Protein AF-A0A1Y4RKJ6-F1 (afdb_monomer_lite)

Foldseek 3Di:
DDDQPEPLVVQLVVVCVVPDPCLQWFWDDPENFKIWIAGPVGDIWIWGCDPNDIDTDDDDDQDDPVVQVVVVVVQVVDPPRQDQQFLVSQVVVPRVDDDSDGSCVSLVDDPVLVSLPRNDDADEPVLLVVQLQVQEHEPSSVSSNVNNCSGRVVPQKDKDFDDADLQATKIKIWGRPPDPVIDIGIHHYPDPSNCVSVVPD

Radius of gyration: 19.85 Å; chains: 1; bounding box: 47×32×54 Å

Structure (mmCIF, N/CA/C/O backbone):
data_AF-A0A1Y4RKJ6-F1
#
_entry.id   AF-A0A1Y4RKJ6-F1
#
loop_
_atom_site.group_PDB
_atom_site.id
_atom_site.type_symbol
_atom_site.label_atom_id
_atom_site.label_alt_id
_atom_site.label_comp_id
_atom_site.label_asym_id
_atom_site.label_entity_id
_atom_site.label_seq_id
_atom_site.pdbx_PDB_ins_code
_atom_site.Cartn_x
_atom_site.Cartn_y
_atom_site.Cartn_z
_atom_site.occupancy
_atom_site.B_iso_or_equiv
_atom_site.auth_seq_id
_atom_site.auth_comp_id
_atom_site.auth_asym_id
_atom_site.auth_atom_id
_atom_site.pdbx_PDB_model_num
ATOM 1 N N . MET A 1 1 ? -9.251 -4.104 -1.511 1.00 67.50 1 MET A N 1
ATOM 2 C CA . MET A 1 1 ? -10.152 -4.078 -0.333 1.00 67.50 1 MET A CA 1
ATOM 3 C C . MET A 1 1 ? -9.461 -4.732 0.859 1.00 67.50 1 MET A C 1
ATOM 5 O O . MET A 1 1 ? -8.962 -5.849 0.721 1.00 67.50 1 MET A O 1
ATOM 9 N N . TYR A 1 2 ? -9.406 -4.036 2.001 1.00 81.88 2 TYR A N 1
ATOM 10 C CA . TYR A 1 2 ? -8.789 -4.533 3.236 1.00 81.88 2 TYR A CA 1
ATOM 11 C C . TYR A 1 2 ? -9.482 -5.800 3.756 1.00 81.88 2 TYR A C 1
ATOM 13 O O . TYR A 1 2 ? -10.701 -5.937 3.678 1.00 81.88 2 TYR A O 1
ATOM 21 N N . LYS A 1 3 ? -8.694 -6.730 4.302 1.00 88.06 3 LYS A N 1
ATOM 22 C CA . LYS A 1 3 ? -9.192 -7.959 4.926 1.00 88.06 3 LYS A CA 1
ATOM 23 C C . LYS A 1 3 ? -9.059 -7.839 6.446 1.00 88.06 3 LYS A C 1
ATOM 25 O O . LYS A 1 3 ? -7.940 -7.664 6.920 1.00 88.06 3 LYS A O 1
ATOM 30 N N . PRO A 1 4 ? -10.150 -7.944 7.222 1.00 93.75 4 PRO A N 1
ATOM 31 C CA . PRO A 1 4 ? -10.079 -7.970 8.680 1.00 93.75 4 PRO A CA 1
ATOM 32 C C . PRO A 1 4 ? -9.212 -9.115 9.216 1.00 93.75 4 PRO A C 1
ATOM 34 O O . PRO A 1 4 ? -9.305 -10.247 8.745 1.00 93.75 4 PRO A O 1
ATOM 37 N N . HIS A 1 5 ? -8.417 -8.826 10.246 1.00 95.50 5 HIS A N 1
ATOM 38 C CA . HIS A 1 5 ? -7.490 -9.779 10.871 1.00 95.50 5 HIS A CA 1
ATOM 39 C C . HIS A 1 5 ? -7.923 -10.220 12.275 1.00 95.50 5 HIS A C 1
ATOM 41 O O . HIS A 1 5 ? -7.336 -11.137 12.850 1.00 95.50 5 HIS A O 1
ATOM 47 N N . THR A 1 6 ? -8.942 -9.577 12.844 1.00 95.44 6 THR A N 1
ATOM 48 C CA . THR A 1 6 ? -9.496 -9.891 14.166 1.00 95.44 6 THR A CA 1
ATOM 49 C C . THR A 1 6 ? -11.014 -10.028 14.092 1.00 95.44 6 THR A C 1
ATOM 51 O O . THR A 1 6 ? -11.654 -9.564 13.144 1.00 95.44 6 THR A O 1
ATOM 54 N N . ILE A 1 7 ? -11.607 -10.667 15.104 1.00 95.88 7 ILE A N 1
ATOM 55 C CA . ILE A 1 7 ? -13.065 -10.818 15.200 1.00 95.88 7 ILE A CA 1
ATOM 56 C C . ILE A 1 7 ? -13.727 -9.442 15.327 1.00 95.88 7 ILE A C 1
ATOM 58 O O . ILE A 1 7 ? -14.764 -9.194 14.718 1.00 95.88 7 ILE A O 1
ATOM 62 N N . GLU A 1 8 ? -13.118 -8.537 16.085 1.00 96.94 8 GLU A N 1
ATOM 63 C CA . GLU A 1 8 ? -13.584 -7.171 16.287 1.00 96.94 8 GLU A CA 1
ATOM 64 C C . GLU A 1 8 ? -13.582 -6.390 14.972 1.00 96.94 8 GLU A C 1
ATOM 66 O O . GLU A 1 8 ? -14.610 -5.833 14.597 1.00 96.94 8 GLU A O 1
ATOM 71 N N . GLN A 1 9 ? -12.480 -6.424 14.214 1.00 97.31 9 GLN A N 1
ATOM 72 C CA . GLN A 1 9 ? -12.433 -5.806 12.886 1.00 97.31 9 GLN A CA 1
ATOM 73 C C . GLN A 1 9 ? -13.453 -6.427 11.931 1.00 97.31 9 GLN A C 1
ATOM 75 O O . GLN A 1 9 ? -14.060 -5.705 11.152 1.00 97.31 9 GLN A O 1
ATOM 80 N N . TYR A 1 10 ? -13.675 -7.744 11.988 1.00 97.06 10 TYR A N 1
ATOM 81 C CA . TYR A 1 10 ? -14.684 -8.399 11.154 1.00 97.06 10 TYR A CA 1
ATOM 82 C C . TYR A 1 10 ? -16.100 -7.899 11.470 1.00 97.06 10 TYR A C 1
ATOM 84 O O . TYR A 1 10 ? -16.878 -7.627 10.557 1.00 97.06 10 TYR A O 1
ATOM 92 N N . LYS A 1 11 ? -16.437 -7.738 12.756 1.00 97.56 11 LYS A N 1
ATOM 93 C CA . LYS A 1 11 ? -17.726 -7.168 13.173 1.00 97.56 11 LYS A CA 1
ATOM 94 C C . LYS A 1 11 ? -17.888 -5.725 12.690 1.00 97.56 11 LYS A C 1
ATOM 96 O O . LYS A 1 11 ? -18.969 -5.375 12.226 1.00 97.56 11 LYS A O 1
ATOM 101 N N . ILE A 1 12 ? -16.827 -4.918 12.763 1.00 98.06 12 ILE A N 1
ATOM 102 C CA . ILE A 1 12 ? -16.841 -3.542 12.249 1.00 98.06 12 ILE A CA 1
ATOM 103 C C . ILE A 1 12 ? -17.011 -3.545 10.729 1.00 98.06 12 ILE A C 1
ATOM 105 O O . ILE A 1 12 ? -17.887 -2.852 10.235 1.00 98.06 12 ILE A O 1
ATOM 109 N N . GLN A 1 13 ? -16.247 -4.357 9.993 1.00 96.94 13 GLN A N 1
ATOM 110 C CA . GLN A 1 13 ? -16.366 -4.459 8.535 1.00 96.94 13 GLN A CA 1
ATOM 111 C C . GLN A 1 13 ? -17.795 -4.805 8.117 1.00 96.94 13 GLN A C 1
ATOM 113 O O . GLN A 1 13 ? -18.358 -4.134 7.266 1.00 96.94 13 GLN A O 1
ATOM 118 N N . ARG A 1 14 ? -18.413 -5.785 8.783 1.00 96.69 14 ARG A N 1
ATOM 119 C CA . ARG A 1 14 ? -19.817 -6.128 8.547 1.00 96.69 14 ARG A CA 1
ATOM 120 C C . ARG A 1 14 ? -20.769 -4.955 8.766 1.00 96.69 14 ARG A C 1
ATOM 122 O O . ARG A 1 14 ? -21.670 -4.753 7.968 1.00 96.69 14 ARG A O 1
ATOM 129 N N . PHE A 1 15 ? -20.582 -4.206 9.851 1.00 97.19 15 PHE A N 1
ATOM 130 C CA . PHE A 1 15 ? -21.371 -3.003 10.101 1.00 97.19 15 PHE A CA 1
ATOM 131 C C . PHE A 1 15 ? -21.183 -1.964 8.986 1.00 97.19 15 PHE A C 1
ATOM 133 O O . PHE A 1 15 ? -22.166 -1.370 8.550 1.00 97.19 15 PHE A O 1
ATOM 140 N N . LEU A 1 16 ? -19.948 -1.765 8.514 1.00 96.81 16 LEU A N 1
ATOM 141 C CA . LEU A 1 16 ? -19.650 -0.837 7.425 1.00 96.81 16 LEU A CA 1
ATOM 142 C C . LEU A 1 16 ? -20.337 -1.266 6.124 1.00 96.81 16 LEU A C 1
ATOM 144 O O . LEU A 1 16 ? -21.027 -0.449 5.524 1.00 96.81 16 LEU A O 1
ATOM 148 N N . ASP A 1 17 ? -20.230 -2.544 5.757 1.00 96.06 17 ASP A N 1
ATOM 149 C CA . ASP A 1 17 ? -20.872 -3.117 4.568 1.00 96.06 17 ASP A CA 1
ATOM 150 C C . ASP A 1 17 ? -22.407 -2.960 4.604 1.00 96.06 17 ASP A C 1
ATOM 152 O O . ASP A 1 17 ? -23.033 -2.733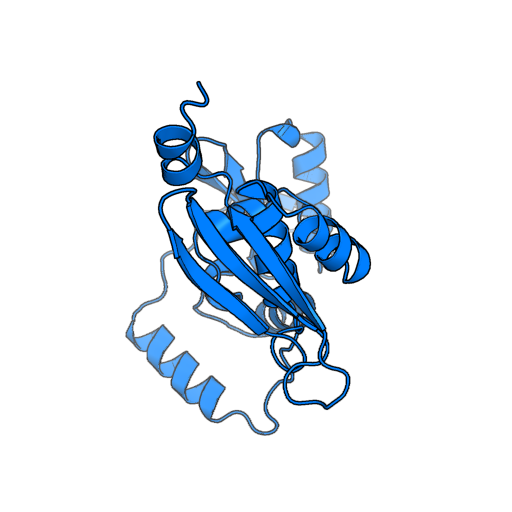 3.571 1.00 96.06 17 ASP A O 1
ATOM 156 N N . ASP A 1 18 ? -23.015 -3.058 5.793 1.00 96.69 18 ASP A N 1
ATOM 157 C CA . ASP A 1 18 ? -24.464 -2.913 5.991 1.00 96.69 18 ASP A CA 1
ATOM 158 C C . ASP A 1 18 ? -24.924 -1.431 6.016 1.00 96.69 18 ASP A C 1
ATOM 160 O O . ASP A 1 18 ? -26.115 -1.155 5.843 1.00 96.69 18 ASP A O 1
ATOM 164 N N . THR A 1 19 ? -24.012 -0.475 6.246 1.00 96.38 19 THR A N 1
ATOM 165 C CA . THR A 1 19 ? -24.343 0.941 6.530 1.00 96.38 19 THR A CA 1
ATOM 166 C C . THR A 1 19 ? -23.911 1.911 5.427 1.00 96.38 19 THR A C 1
ATOM 168 O O . THR A 1 19 ? -24.575 2.928 5.218 1.00 96.38 19 THR A O 1
ATOM 171 N N . PHE A 1 20 ? -22.818 1.622 4.718 1.00 94.75 20 PHE A N 1
ATOM 172 C CA . PHE A 1 20 ? -22.198 2.513 3.736 1.00 94.75 20 PHE A CA 1
ATOM 173 C C . PHE A 1 20 ? -22.142 1.876 2.342 1.00 94.75 20 PHE A C 1
ATOM 175 O O . PHE A 1 20 ? -22.048 0.661 2.187 1.00 94.75 20 PHE A O 1
ATOM 182 N N . ALA A 1 21 ? -22.143 2.720 1.309 1.00 93.94 21 ALA A N 1
ATOM 183 C CA . ALA A 1 21 ? -21.855 2.319 -0.067 1.00 93.94 21 ALA A CA 1
ATOM 184 C C . ALA A 1 21 ? -20.334 2.171 -0.249 1.00 93.94 21 ALA A C 1
ATOM 186 O O . ALA A 1 21 ? -19.639 3.129 -0.594 1.00 93.94 21 ALA A O 1
ATOM 187 N N . MET A 1 22 ? -19.807 0.988 0.078 1.00 93.31 22 MET A N 1
ATOM 188 C CA . MET A 1 22 ? -18.367 0.724 0.213 1.00 93.31 22 MET A CA 1
ATOM 189 C C . MET A 1 22 ? -17.538 0.972 -1.056 1.00 93.31 22 MET A C 1
ATOM 191 O O . MET A 1 22 ? -16.321 1.102 -0.965 1.00 93.31 22 MET A O 1
ATOM 195 N N . GLU A 1 23 ? -18.161 1.077 -2.229 1.00 91.50 23 GLU A N 1
ATOM 196 C CA . GLU A 1 23 ? -17.505 1.451 -3.486 1.00 91.50 23 GLU A CA 1
ATOM 197 C C . GLU A 1 23 ? -16.881 2.859 -3.475 1.00 91.50 23 GLU A C 1
ATOM 199 O O . GLU A 1 23 ? -16.001 3.134 -4.290 1.00 91.50 23 GLU A O 1
ATOM 204 N N . HIS A 1 24 ? -17.302 3.726 -2.549 1.00 92.44 24 HIS A N 1
ATOM 205 C CA . HIS A 1 24 ? -16.815 5.103 -2.414 1.00 92.44 24 HIS A CA 1
ATOM 206 C C . HIS A 1 24 ? -15.801 5.296 -1.281 1.00 92.44 24 HIS A C 1
ATOM 208 O O . HIS A 1 24 ? -15.353 6.419 -1.054 1.00 92.44 24 HIS A O 1
ATOM 214 N N . PHE A 1 25 ? -15.442 4.227 -0.564 1.00 95.12 25 PHE A N 1
ATOM 215 C CA . PHE A 1 25 ? -14.619 4.335 0.634 1.00 95.12 25 PHE A CA 1
ATOM 216 C C . PHE A 1 25 ? -13.420 3.393 0.628 1.00 95.12 25 PHE A C 1
ATOM 218 O O . PHE A 1 25 ? -13.462 2.256 0.155 1.00 95.12 25 PHE A O 1
ATOM 225 N N . LEU A 1 26 ? -12.347 3.858 1.255 1.00 95.81 26 LEU A N 1
ATOM 226 C CA . LEU A 1 26 ? -11.199 3.054 1.631 1.00 95.81 26 LEU A CA 1
ATOM 227 C C . LEU A 1 26 ? -11.325 2.653 3.096 1.00 95.81 26 LEU A C 1
ATOM 229 O O . LEU A 1 26 ? -11.648 3.465 3.960 1.00 95.81 26 LEU A O 1
ATOM 233 N N . VAL A 1 27 ? -11.026 1.388 3.380 1.00 97.06 27 VAL A N 1
ATOM 234 C CA . VAL A 1 27 ? -10.990 0.861 4.745 1.00 97.06 27 VAL A CA 1
ATOM 235 C C . VAL A 1 27 ? -9.573 0.456 5.083 1.00 97.06 27 VAL A C 1
ATOM 237 O O . VAL A 1 27 ? -8.920 -0.232 4.299 1.00 97.06 27 VAL A O 1
ATOM 240 N N . SER A 1 28 ? -9.110 0.833 6.268 1.00 96.62 28 SER A N 1
ATOM 241 C CA . SER A 1 28 ? -7.827 0.381 6.801 1.00 96.62 28 SER A CA 1
ATOM 242 C C . SER A 1 28 ? -7.881 0.177 8.315 1.00 96.62 28 SER A C 1
ATOM 244 O O . SER A 1 28 ? -8.775 0.697 8.978 1.00 96.62 28 SER A O 1
ATOM 246 N N . PRO A 1 29 ? -6.974 -0.610 8.908 1.00 96.50 29 PRO A N 1
ATOM 247 C CA . PRO A 1 29 ? -6.965 -0.819 10.344 1.00 96.50 29 PRO A CA 1
ATOM 248 C C . PRO A 1 29 ? -6.363 0.377 11.088 1.00 96.50 29 PRO A C 1
ATOM 250 O O . PRO A 1 29 ? -5.312 0.895 10.717 1.00 96.50 29 PRO A O 1
ATOM 253 N N . LEU A 1 30 ? -7.000 0.759 12.199 1.00 95.19 30 LEU A N 1
ATOM 254 C CA . LEU A 1 30 ? -6.436 1.688 13.193 1.00 95.19 30 LEU A CA 1
ATOM 255 C C . LEU A 1 30 ? -5.836 0.952 14.384 1.00 95.19 30 LEU A C 1
ATOM 257 O O . LEU A 1 30 ? -4.886 1.424 15.001 1.00 95.19 30 LEU A O 1
ATOM 261 N N . SER A 1 31 ? -6.395 -0.207 14.717 1.00 94.44 31 SER A N 1
ATOM 262 C CA . SER A 1 31 ? -5.888 -1.097 15.753 1.00 94.44 31 SER A CA 1
ATOM 263 C C . SER A 1 31 ? -6.497 -2.488 15.580 1.00 94.44 31 SER A C 1
ATOM 265 O O . SER A 1 31 ? -7.272 -2.738 14.656 1.00 94.44 31 SER A O 1
ATOM 267 N N . ARG A 1 32 ? -6.224 -3.398 16.518 1.00 94.88 32 ARG A N 1
ATOM 268 C CA . ARG A 1 32 ? -6.902 -4.703 16.606 1.00 94.88 32 ARG A CA 1
ATOM 269 C C . ARG A 1 32 ? -8.417 -4.612 16.724 1.00 94.88 32 ARG A C 1
ATOM 271 O O . ARG A 1 32 ? -9.092 -5.571 16.375 1.00 94.88 32 ARG A O 1
ATOM 278 N N . THR A 1 33 ? -8.938 -3.516 17.263 1.00 95.88 33 THR A N 1
ATOM 279 C CA . THR A 1 33 ? -10.355 -3.367 17.610 1.00 95.88 33 THR A CA 1
ATOM 280 C C . THR A 1 33 ? -10.987 -2.149 16.947 1.00 95.88 33 THR A C 1
ATOM 282 O O . THR A 1 33 ? -12.073 -1.740 17.348 1.00 95.88 33 THR A O 1
ATOM 285 N N . SER A 1 34 ? -10.327 -1.561 15.944 1.00 97.00 34 SER A N 1
ATOM 286 C CA . SER A 1 34 ? -10.846 -0.405 15.216 1.00 97.00 34 SER A CA 1
ATOM 287 C C . SER A 1 34 ? -10.402 -0.348 13.754 1.00 97.00 34 SER A C 1
ATOM 289 O O . SER A 1 34 ? -9.297 -0.776 13.404 1.00 97.00 34 SER A O 1
ATOM 291 N N . LEU A 1 35 ? -11.271 0.215 12.911 1.00 97.88 35 LEU A N 1
ATOM 292 C CA . LEU A 1 35 ? -11.045 0.488 11.491 1.00 97.88 35 LEU A CA 1
ATOM 293 C C . LEU A 1 35 ? -11.210 1.988 11.209 1.00 97.88 35 LEU A C 1
ATOM 295 O O . LEU A 1 35 ? -11.995 2.668 11.869 1.00 97.88 35 LEU A O 1
ATOM 299 N N . LEU A 1 36 ? -10.463 2.478 10.228 1.00 97.38 36 LEU A N 1
ATOM 300 C CA . LEU A 1 36 ? -10.602 3.782 9.596 1.00 97.38 36 LEU A CA 1
ATOM 301 C C . LEU A 1 36 ? -11.392 3.609 8.302 1.00 97.38 36 LEU A C 1
ATOM 303 O O . LEU A 1 36 ? -11.062 2.728 7.504 1.00 97.38 36 LEU A O 1
ATOM 307 N N . LEU A 1 37 ? -12.377 4.469 8.101 1.00 97.19 37 LEU A N 1
ATOM 308 C CA . LEU A 1 37 ? -13.087 4.671 6.849 1.00 97.19 37 LEU A CA 1
ATOM 309 C C . LEU A 1 37 ? -12.658 6.031 6.289 1.00 97.19 37 LEU A C 1
ATOM 311 O O . LEU A 1 37 ? -12.707 7.022 7.015 1.00 97.19 37 LEU A O 1
ATOM 315 N N . GLU A 1 38 ? -12.230 6.074 5.034 1.00 96.31 38 GLU A N 1
ATOM 316 C CA . GLU A 1 38 ? -11.840 7.303 4.333 1.00 96.31 38 GLU A CA 1
ATOM 317 C C . GLU A 1 38 ? -12.606 7.415 3.014 1.00 96.31 38 GLU A C 1
ATOM 319 O O . GLU A 1 38 ? -12.730 6.419 2.301 1.00 96.31 38 GLU A O 1
ATOM 324 N N . ASP A 1 39 ? -13.132 8.596 2.699 1.00 94.31 39 ASP A N 1
ATOM 325 C CA . ASP A 1 39 ? -13.822 8.866 1.433 1.00 94.31 39 ASP A CA 1
ATOM 326 C C . ASP A 1 39 ? -12.861 9.350 0.322 1.00 94.31 39 ASP A C 1
ATOM 328 O O . ASP A 1 39 ? -11.647 9.460 0.505 1.00 94.31 39 ASP A O 1
ATOM 332 N N . GLU A 1 40 ? -13.400 9.666 -0.857 1.00 88.88 40 GLU A N 1
ATOM 333 C CA . GLU A 1 40 ? -12.617 10.194 -1.986 1.00 88.88 40 GLU A CA 1
ATOM 334 C C . GLU A 1 40 ? -12.056 11.612 -1.765 1.00 88.88 40 GLU A C 1
ATOM 336 O O . GLU A 1 40 ? -11.125 12.024 -2.460 1.00 88.88 40 GLU A O 1
ATOM 341 N N . THR A 1 41 ? -12.602 12.360 -0.803 1.00 90.50 41 THR A N 1
ATOM 342 C CA . THR A 1 41 ? -12.165 13.721 -0.463 1.00 90.50 41 THR A CA 1
ATOM 343 C C . THR A 1 41 ? -11.091 13.741 0.630 1.00 90.50 41 THR A C 1
ATOM 345 O O . THR A 1 41 ? -10.444 14.771 0.843 1.00 90.50 41 THR A O 1
ATOM 348 N N . GLY A 1 42 ? -10.850 12.596 1.276 1.00 89.75 42 GLY A N 1
ATOM 349 C CA . GLY A 1 42 ? -9.932 12.427 2.398 1.00 89.75 42 GLY A CA 1
ATOM 350 C C . GLY A 1 42 ? -10.578 12.665 3.766 1.00 89.75 42 GLY A C 1
ATOM 351 O O . GLY A 1 42 ? -9.859 12.755 4.763 1.00 89.75 42 GLY A O 1
ATOM 352 N N . GLU A 1 43 ? -11.906 12.784 3.840 1.00 94.19 43 GLU A N 1
ATOM 353 C CA . GLU A 1 43 ? -12.639 12.805 5.103 1.00 94.19 43 GLU A CA 1
ATOM 354 C C . GLU A 1 43 ? -12.580 11.424 5.765 1.00 94.19 43 GLU A C 1
ATOM 356 O O . GLU A 1 43 ? -12.706 10.388 5.113 1.00 94.19 43 GLU A O 1
ATOM 361 N N . GLN A 1 44 ? -12.353 11.413 7.080 1.00 95.62 44 GLN A N 1
ATOM 362 C CA . GLN A 1 44 ? -12.045 10.209 7.838 1.00 95.62 44 GLN A CA 1
ATOM 363 C C . GLN A 1 44 ? -12.997 10.019 9.016 1.00 95.62 44 GLN A C 1
ATOM 365 O O . GLN A 1 44 ? -13.161 10.912 9.847 1.00 95.62 44 GLN A O 1
ATOM 370 N N . LEU A 1 45 ? -13.529 8.804 9.140 1.00 97.12 45 LEU A N 1
ATOM 371 C CA . LEU A 1 45 ? -14.254 8.330 10.316 1.00 97.12 4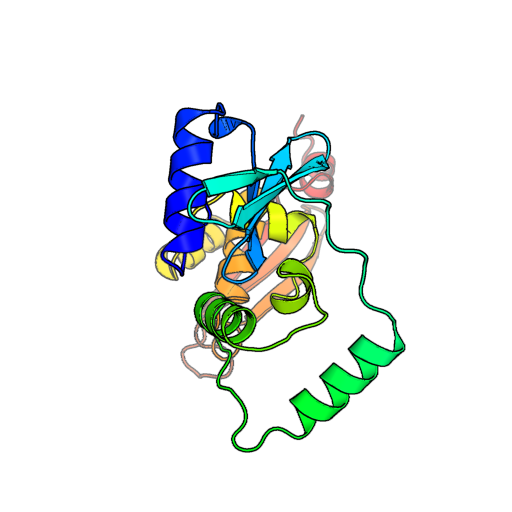5 LEU A CA 1
ATOM 372 C C . LEU A 1 45 ? -13.553 7.109 10.903 1.00 97.12 45 LEU A C 1
ATOM 374 O O . LEU A 1 45 ? -13.091 6.226 10.181 1.00 97.12 45 LEU A O 1
ATOM 378 N N . ALA A 1 46 ? -13.495 7.030 12.228 1.00 97.81 46 ALA A N 1
ATOM 379 C CA . ALA A 1 46 ? -12.966 5.868 12.925 1.00 97.81 46 ALA A CA 1
ATOM 380 C C . ALA A 1 46 ? -14.090 5.111 13.623 1.00 97.81 46 ALA A C 1
ATOM 382 O O . ALA A 1 46 ? -14.902 5.697 14.332 1.00 97.81 46 ALA A O 1
ATOM 383 N N . PHE A 1 47 ? -14.092 3.791 13.479 1.00 98.25 47 PHE A N 1
ATOM 384 C CA . PHE A 1 47 ? -15.036 2.906 14.150 1.00 98.25 47 PHE A CA 1
ATOM 385 C C . PHE A 1 47 ? -14.287 1.934 15.047 1.00 98.25 47 PHE A C 1
ATOM 387 O O . PHE A 1 47 ? -13.311 1.314 14.625 1.00 98.25 47 PHE A O 1
ATOM 394 N N . GLY A 1 48 ? -14.745 1.793 16.287 1.00 97.88 48 GLY A N 1
ATOM 395 C CA . GLY A 1 48 ? -14.227 0.846 17.267 1.00 97.88 48 GLY A CA 1
ATOM 396 C C . GLY A 1 48 ? -15.288 -0.160 17.694 1.00 97.88 48 GLY A C 1
ATOM 397 O O . GLY A 1 48 ? -16.478 0.147 17.707 1.00 97.88 48 GLY A O 1
ATOM 398 N N . PHE A 1 49 ? -14.851 -1.359 18.073 1.00 97.38 49 PHE A N 1
ATOM 399 C CA . PHE A 1 49 ? -15.694 -2.346 18.742 1.00 97.38 49 PHE A CA 1
ATOM 400 C C . PHE A 1 49 ? -15.500 -2.225 20.258 1.00 97.38 49 PHE A C 1
ATOM 402 O O . PHE A 1 49 ? -14.432 -2.560 20.776 1.00 97.38 49 PHE A O 1
ATOM 409 N N . LEU A 1 50 ? -16.506 -1.699 20.957 1.00 94.25 50 LEU A N 1
ATOM 410 C CA . LEU A 1 50 ? -16.481 -1.361 22.383 1.00 94.25 50 LEU A CA 1
ATOM 411 C C . LEU A 1 50 ? -17.800 -1.793 23.028 1.00 94.25 50 LEU A C 1
ATOM 413 O O . LEU A 1 50 ? -18.859 -1.572 22.450 1.00 94.25 50 LEU A O 1
ATOM 417 N N . ASP A 1 51 ? -17.745 -2.379 24.227 1.00 92.56 51 ASP A N 1
ATOM 418 C CA . ASP A 1 51 ? -18.933 -2.839 24.970 1.00 92.56 51 ASP A CA 1
ATOM 419 C C . ASP A 1 51 ? -19.873 -3.734 24.134 1.00 92.56 51 ASP A C 1
ATOM 421 O O . ASP A 1 51 ? -21.091 -3.589 24.174 1.00 92.56 51 ASP A O 1
ATOM 425 N N . ASP A 1 52 ? -19.287 -4.643 23.348 1.00 93.19 52 ASP A N 1
ATOM 426 C CA . ASP A 1 52 ? -19.981 -5.534 22.408 1.00 93.19 52 ASP A CA 1
ATOM 427 C C . ASP A 1 52 ? -20.738 -4.847 21.248 1.00 93.19 52 ASP A C 1
ATOM 429 O O . ASP A 1 52 ? -21.486 -5.505 20.518 1.00 93.19 52 ASP A O 1
ATOM 433 N N . GLU A 1 53 ? -20.477 -3.563 20.992 1.00 96.00 53 GLU A N 1
ATOM 434 C CA . GLU A 1 53 ? -21.095 -2.781 19.918 1.00 96.00 53 GLU A CA 1
ATOM 435 C C . GLU A 1 53 ? -20.060 -2.090 19.017 1.00 96.00 53 GLU A C 1
ATOM 437 O O . GLU A 1 53 ? -18.944 -1.772 19.429 1.00 96.00 53 GLU A O 1
ATOM 442 N N . VAL A 1 54 ? -20.442 -1.828 17.762 1.00 97.94 54 VAL A N 1
ATOM 443 C CA . VAL A 1 54 ? -19.671 -0.961 16.858 1.00 97.94 54 VAL A CA 1
ATOM 444 C C . VAL A 1 54 ? -20.084 0.484 17.115 1.00 97.94 54 VAL A C 1
ATOM 446 O O . VAL A 1 54 ? -21.271 0.805 17.082 1.00 97.94 54 VAL A O 1
ATOM 449 N N . ARG A 1 55 ? -19.112 1.358 17.377 1.00 97.56 55 ARG A N 1
ATOM 450 C CA . ARG A 1 55 ? -19.339 2.785 17.628 1.00 97.56 55 ARG A CA 1
ATOM 451 C C . ARG A 1 55 ? -18.318 3.622 16.878 1.00 97.56 55 ARG A C 1
ATOM 453 O O . ARG A 1 55 ? -17.167 3.212 16.736 1.00 97.56 55 ARG A O 1
ATOM 460 N N . GLU A 1 56 ? -18.733 4.802 16.437 1.00 97.81 56 GLU A N 1
ATOM 461 C CA . GLU A 1 56 ? -17.784 5.824 16.005 1.00 97.81 56 GLU A CA 1
ATOM 462 C C . GLU A 1 56 ? -16.922 6.242 17.206 1.00 97.81 56 GLU A C 1
ATOM 464 O O . GLU A 1 56 ? -17.415 6.405 18.327 1.00 97.81 56 GLU A O 1
ATOM 469 N N . ILE A 1 57 ? -15.620 6.366 16.980 1.00 97.62 57 ILE A N 1
ATOM 470 C CA . ILE A 1 57 ? -14.629 6.766 17.974 1.00 97.62 57 ILE A CA 1
ATOM 471 C C . ILE A 1 57 ? -13.857 7.978 17.445 1.00 97.62 57 ILE A C 1
ATOM 473 O O . ILE A 1 57 ? -13.731 8.144 16.232 1.00 97.62 57 ILE A O 1
ATOM 477 N N . PRO A 1 58 ? -13.298 8.829 18.320 1.00 96.50 58 PRO A N 1
ATOM 478 C CA . PRO A 1 58 ? -12.419 9.894 17.859 1.00 96.50 58 PRO A CA 1
ATOM 479 C C . PRO A 1 58 ? -11.186 9.313 17.157 1.00 96.50 58 PRO A C 1
ATOM 481 O O . PRO A 1 58 ? -10.636 8.293 17.587 1.00 96.50 58 PRO A O 1
ATOM 484 N N . LEU A 1 59 ? -10.717 9.999 16.112 1.00 94.19 59 LEU A N 1
ATOM 485 C CA . LEU A 1 59 ? -9.443 9.676 15.476 1.00 94.19 59 LEU A CA 1
ATOM 486 C C . LEU A 1 59 ? -8.308 9.773 16.508 1.00 94.19 59 LEU A C 1
ATOM 488 O O . LEU A 1 59 ? -8.255 10.744 17.275 1.00 94.19 59 LEU A O 1
ATOM 492 N N . PRO A 1 60 ? -7.394 8.787 16.556 1.00 89.94 60 PRO A N 1
ATOM 493 C CA . PRO A 1 60 ? -6.273 8.844 17.476 1.00 89.94 60 PRO A CA 1
ATOM 494 C C . PRO A 1 60 ? -5.372 10.039 17.124 1.00 89.94 60 PRO A C 1
ATOM 496 O O . PRO A 1 60 ? -5.108 10.282 15.943 1.00 89.94 60 PRO A O 1
ATOM 499 N N . PRO A 1 61 ? -4.873 10.791 18.120 1.00 90.94 61 PRO A N 1
ATOM 500 C CA . PRO A 1 61 ? -3.916 11.849 17.850 1.00 90.94 61 PRO A CA 1
ATOM 501 C C . PRO A 1 61 ? -2.612 11.250 17.295 1.00 90.94 61 PRO A C 1
ATOM 503 O O . PRO A 1 61 ? -2.247 10.128 17.660 1.00 90.94 61 PRO A O 1
ATOM 506 N N . PRO A 1 62 ? -1.865 11.995 16.463 1.00 89.62 62 PRO A N 1
ATOM 507 C CA . PRO A 1 62 ? -0.540 11.571 16.033 1.00 89.62 62 PRO A CA 1
ATOM 508 C C . PRO A 1 62 ? 0.381 11.307 17.228 1.00 89.62 62 PRO A C 1
ATOM 510 O O . PRO A 1 62 ? 0.403 12.081 18.190 1.00 89.62 62 PRO A O 1
ATOM 513 N N . ALA A 1 63 ? 1.177 10.241 17.148 1.00 92.62 63 ALA A N 1
ATOM 514 C CA . ALA A 1 63 ? 2.157 9.929 18.179 1.00 92.62 63 ALA A CA 1
ATOM 515 C C . ALA A 1 63 ? 3.223 11.029 18.300 1.00 92.62 63 ALA A C 1
ATOM 517 O O . ALA A 1 63 ? 3.645 11.645 17.313 1.00 92.62 63 ALA A O 1
ATOM 518 N N . ALA A 1 64 ? 3.704 11.260 19.522 1.00 94.56 64 ALA A N 1
ATOM 519 C CA . ALA A 1 64 ? 4.735 12.261 19.762 1.00 94.56 64 ALA A CA 1
ATOM 520 C C . ALA A 1 64 ? 6.079 11.831 19.132 1.00 94.56 64 ALA A C 1
ATOM 522 O O . ALA A 1 64 ? 6.435 10.650 19.183 1.00 94.56 64 ALA A O 1
ATOM 523 N N . PRO A 1 65 ? 6.909 12.762 18.620 1.00 94.25 65 PRO A N 1
ATOM 524 C CA . PRO A 1 65 ? 8.197 12.410 18.014 1.00 94.25 65 PRO A CA 1
ATOM 525 C C . PRO A 1 65 ? 9.130 11.592 18.920 1.00 94.25 65 PRO A C 1
ATOM 527 O O . PRO A 1 65 ? 9.877 10.746 18.431 1.00 94.25 65 PRO A O 1
ATOM 530 N N . GLU A 1 66 ? 9.102 11.823 20.237 1.00 95.31 66 GLU A N 1
ATOM 531 C CA . GLU A 1 66 ? 9.904 11.047 21.193 1.00 95.31 66 GLU A CA 1
ATOM 532 C C . GLU A 1 66 ? 9.406 9.606 21.351 1.00 95.31 66 GLU A C 1
ATOM 534 O O . GLU A 1 66 ? 10.221 8.689 21.438 1.00 95.31 66 GLU A O 1
ATOM 539 N N . GLU A 1 67 ? 8.093 9.381 21.280 1.00 95.00 67 GLU A N 1
ATOM 540 C CA . GLU A 1 67 ? 7.505 8.040 21.304 1.00 95.00 67 GLU A CA 1
ATOM 541 C C . GLU A 1 67 ? 7.931 7.230 20.073 1.00 95.00 67 GLU A C 1
ATOM 543 O O . GLU A 1 67 ? 8.358 6.080 20.192 1.00 95.00 67 GLU A O 1
ATOM 548 N N . ILE A 1 68 ? 7.923 7.863 18.896 1.00 93.75 68 ILE A N 1
ATOM 549 C CA . ILE A 1 68 ? 8.399 7.256 17.647 1.00 93.75 68 ILE A CA 1
ATOM 550 C C . ILE A 1 68 ? 9.893 6.917 17.747 1.00 93.75 68 ILE A C 1
ATOM 552 O O . ILE A 1 68 ? 10.309 5.813 17.387 1.00 93.75 68 ILE A O 1
ATOM 556 N N . LYS A 1 69 ? 10.725 7.834 18.263 1.00 94.50 69 LYS A N 1
ATOM 557 C CA . LYS A 1 69 ? 12.165 7.582 18.460 1.00 94.50 69 LYS A CA 1
ATOM 558 C C . LYS A 1 69 ? 12.404 6.409 19.407 1.00 94.50 69 LYS A C 1
ATOM 560 O O . LYS A 1 69 ? 13.246 5.558 19.111 1.00 94.50 69 LYS A O 1
ATOM 565 N N . ASP A 1 70 ? 11.679 6.348 20.519 1.00 95.62 70 ASP A N 1
ATOM 566 C CA . ASP A 1 70 ? 11.788 5.261 21.491 1.00 95.62 70 ASP A CA 1
ATOM 567 C C . ASP A 1 70 ? 11.326 3.925 20.914 1.00 95.62 70 ASP A C 1
ATOM 569 O O . ASP A 1 70 ? 12.013 2.913 21.089 1.00 95.62 70 ASP A O 1
ATOM 573 N N . PHE A 1 71 ? 10.229 3.917 20.157 1.00 95.19 71 PHE A N 1
ATOM 574 C CA . PHE A 1 71 ? 9.786 2.746 19.411 1.00 95.19 71 PHE A CA 1
ATOM 575 C C . PHE A 1 71 ? 10.864 2.258 18.439 1.00 95.19 71 PHE A C 1
ATOM 577 O O . PHE A 1 71 ? 11.242 1.089 18.493 1.00 95.19 71 PHE A O 1
ATOM 584 N N . ILE A 1 72 ? 11.441 3.142 17.617 1.00 93.88 72 ILE A N 1
ATOM 585 C CA . ILE A 1 72 ? 12.498 2.776 16.661 1.00 93.88 72 ILE A CA 1
ATOM 586 C C . ILE A 1 72 ? 13.714 2.185 17.385 1.00 93.88 72 ILE A C 1
ATOM 588 O O . ILE A 1 72 ? 14.274 1.187 16.924 1.00 93.88 72 ILE A O 1
ATOM 592 N N . ARG A 1 73 ? 14.131 2.756 18.525 1.00 95.06 73 ARG A N 1
ATOM 593 C CA . ARG A 1 73 ? 15.230 2.203 19.341 1.00 95.06 73 ARG A CA 1
ATOM 594 C C . ARG A 1 73 ? 14.903 0.788 19.822 1.00 95.06 73 ARG A C 1
ATOM 596 O O . ARG A 1 73 ? 15.723 -0.108 19.628 1.00 95.06 73 ARG A O 1
ATOM 603 N N . ARG A 1 74 ? 13.709 0.574 20.391 1.00 94.19 74 ARG A N 1
ATOM 604 C CA . ARG A 1 74 ? 13.252 -0.735 20.898 1.00 94.19 74 ARG A CA 1
ATOM 605 C C . ARG A 1 74 ? 13.112 -1.768 19.782 1.00 94.19 74 ARG A C 1
ATOM 607 O O . ARG A 1 74 ? 13.599 -2.887 19.908 1.00 94.19 74 ARG A O 1
ATOM 614 N N . PHE A 1 75 ? 12.523 -1.384 18.655 1.00 93.88 75 PHE A N 1
ATOM 615 C CA . PHE A 1 75 ? 12.402 -2.235 17.475 1.00 93.88 75 PHE A CA 1
ATOM 616 C C . PHE A 1 75 ? 13.788 -2.660 16.954 1.00 93.88 75 PHE A C 1
ATOM 618 O O . PHE A 1 75 ? 14.061 -3.837 16.694 1.00 93.88 75 PHE A O 1
ATOM 625 N N . ARG A 1 76 ? 14.737 -1.715 16.901 1.00 92.88 76 ARG A N 1
ATOM 626 C CA . ARG A 1 76 ? 16.141 -1.989 16.561 1.00 92.88 76 ARG A CA 1
ATOM 627 C C . ARG A 1 76 ? 16.878 -2.831 17.604 1.00 92.88 76 ARG A C 1
ATOM 629 O O . ARG A 1 76 ? 17.874 -3.445 17.227 1.00 92.88 76 ARG A O 1
ATOM 636 N N . SER A 1 77 ? 16.401 -2.948 18.839 1.00 95.19 77 SER A N 1
ATOM 637 C CA . SER A 1 77 ? 16.992 -3.838 19.847 1.00 95.19 77 SER A CA 1
ATOM 638 C C . SER A 1 77 ? 16.338 -5.222 19.937 1.00 95.19 77 SER A C 1
ATOM 640 O O . SER A 1 77 ? 16.861 -6.067 20.656 1.00 95.19 77 SER A O 1
ATOM 642 N N . LEU A 1 78 ? 15.227 -5.484 19.229 1.00 94.31 78 LEU A N 1
ATOM 643 C CA . LEU A 1 78 ? 14.561 -6.795 19.253 1.00 94.31 78 LEU A CA 1
ATOM 644 C C . LEU A 1 78 ? 15.514 -7.933 18.861 1.00 94.31 78 LEU A C 1
ATOM 646 O O . LEU A 1 78 ? 16.206 -7.848 17.838 1.00 94.31 78 LEU A O 1
ATOM 650 N N . ASN A 1 79 ? 15.502 -8.995 19.669 1.00 92.88 79 ASN A N 1
ATOM 651 C CA . ASN A 1 79 ? 16.234 -10.234 19.444 1.00 92.88 79 ASN A CA 1
ATOM 652 C C . ASN A 1 79 ? 15.368 -11.439 19.879 1.00 92.88 79 ASN A C 1
ATOM 654 O O . ASN A 1 79 ? 15.071 -11.550 21.069 1.00 92.88 79 ASN A O 1
ATOM 658 N N . PRO A 1 80 ? 14.959 -12.335 18.961 1.00 92.25 80 PRO A N 1
ATOM 659 C CA . PRO A 1 80 ? 15.265 -12.319 17.531 1.00 92.25 80 PRO A CA 1
ATOM 660 C C . PRO A 1 80 ? 14.605 -11.143 16.799 1.00 92.25 80 PRO A C 1
ATOM 662 O O . PRO A 1 80 ? 13.636 -10.548 17.269 1.00 92.25 80 PRO A O 1
ATOM 665 N N . LYS A 1 81 ? 15.140 -10.808 15.622 1.00 92.69 81 LYS A N 1
ATOM 666 C CA . LYS A 1 81 ? 14.510 -9.833 14.727 1.00 92.69 81 LYS A CA 1
ATOM 667 C C . LYS A 1 81 ? 13.204 -10.397 14.164 1.00 92.69 81 LYS A C 1
ATOM 669 O O . LYS A 1 81 ? 13.213 -11.555 13.730 1.00 92.69 81 LYS A O 1
ATOM 674 N N . PRO A 1 82 ? 12.112 -9.611 14.127 1.00 92.88 82 PRO A N 1
ATOM 675 C CA . PRO A 1 82 ? 10.892 -10.053 13.472 1.00 92.88 82 PRO A CA 1
ATOM 676 C C . PRO A 1 82 ? 11.158 -10.240 11.974 1.00 92.88 82 PRO A C 1
ATOM 678 O O . PRO A 1 82 ? 11.925 -9.494 11.360 1.00 92.88 82 PRO A O 1
ATOM 681 N N . ARG A 1 83 ? 10.551 -11.271 11.386 1.00 92.69 83 ARG A N 1
ATOM 682 C CA . ARG A 1 83 ? 10.639 -11.545 9.950 1.00 92.69 83 ARG A CA 1
ATOM 683 C C . ARG A 1 83 ? 9.467 -10.857 9.263 1.00 92.69 83 ARG A C 1
ATOM 685 O O . ARG A 1 83 ? 8.413 -11.456 9.132 1.00 92.69 83 ARG A O 1
ATOM 692 N N . LEU A 1 84 ? 9.663 -9.599 8.884 1.00 94.62 84 LEU A N 1
ATOM 693 C CA . LEU A 1 84 ? 8.653 -8.771 8.226 1.00 94.62 84 LEU A CA 1
ATOM 694 C C . LEU A 1 84 ? 9.013 -8.658 6.744 1.00 94.62 84 LEU A C 1
ATOM 696 O O . LEU A 1 84 ? 9.794 -7.782 6.379 1.00 94.62 84 LEU A O 1
ATOM 700 N N . ARG A 1 85 ? 8.576 -9.620 5.924 1.00 93.56 85 ARG A N 1
ATOM 701 C CA . ARG A 1 85 ? 8.938 -9.663 4.496 1.00 93.56 85 ARG A CA 1
ATOM 702 C C . ARG A 1 85 ? 7.820 -9.153 3.607 1.00 93.56 85 ARG A C 1
ATOM 704 O O . ARG A 1 85 ? 8.114 -8.463 2.643 1.00 93.56 85 ARG A O 1
ATOM 711 N N . THR A 1 86 ? 6.589 -9.506 3.941 1.00 96.88 86 THR A N 1
ATOM 712 C CA . THR A 1 86 ? 5.385 -9.136 3.195 1.00 96.88 86 THR A CA 1
ATOM 713 C C . THR A 1 86 ? 4.574 -8.084 3.949 1.00 96.88 86 THR A C 1
ATOM 715 O O . THR A 1 86 ? 4.737 -7.905 5.162 1.00 96.88 86 THR A O 1
ATOM 718 N N . PHE A 1 87 ? 3.660 -7.412 3.257 1.00 96.81 87 PHE A N 1
ATOM 719 C CA . PHE A 1 87 ? 2.652 -6.556 3.869 1.00 96.81 87 PHE A CA 1
ATOM 720 C C . PHE A 1 87 ? 1.796 -7.335 4.869 1.00 96.81 87 PHE A C 1
ATOM 722 O O . PHE A 1 87 ? 1.477 -6.799 5.927 1.00 96.81 87 PHE A O 1
ATOM 729 N N . GLU A 1 88 ? 1.492 -8.608 4.609 1.00 95.75 88 GLU A N 1
ATOM 730 C CA . GLU A 1 88 ? 0.785 -9.480 5.559 1.00 95.75 88 GLU A CA 1
ATOM 731 C C . GLU A 1 88 ? 1.599 -9.689 6.849 1.00 95.75 88 GLU A C 1
ATOM 733 O O . GLU A 1 88 ? 1.067 -9.526 7.951 1.00 95.75 88 GLU A O 1
ATOM 738 N N . ASP A 1 89 ? 2.902 -9.981 6.738 1.00 96.38 89 ASP A N 1
ATOM 739 C CA . ASP A 1 89 ? 3.780 -10.138 7.908 1.00 96.38 89 ASP A CA 1
ATOM 740 C C . ASP A 1 89 ? 3.821 -8.851 8.745 1.00 96.38 89 ASP A C 1
ATOM 742 O O . ASP A 1 89 ? 3.726 -8.893 9.976 1.00 96.38 89 ASP A O 1
ATOM 746 N N . ILE A 1 90 ? 3.958 -7.702 8.071 1.00 96.81 90 ILE A N 1
ATOM 747 C CA . ILE A 1 90 ? 3.968 -6.379 8.705 1.00 96.81 90 ILE A CA 1
ATOM 748 C C . ILE A 1 90 ? 2.630 -6.117 9.390 1.00 96.81 90 ILE A C 1
ATOM 750 O O . ILE A 1 90 ? 2.622 -5.702 10.545 1.00 96.81 90 ILE A O 1
ATOM 754 N N . THR A 1 91 ? 1.513 -6.388 8.715 1.00 96.19 91 THR A N 1
ATOM 755 C CA . THR A 1 91 ? 0.158 -6.136 9.224 1.00 96.19 91 THR A CA 1
ATOM 756 C C . THR A 1 91 ? -0.107 -6.928 10.492 1.00 96.19 91 THR A C 1
ATOM 758 O O . THR A 1 91 ? -0.513 -6.355 11.502 1.00 96.19 91 THR A O 1
ATOM 761 N N . ARG A 1 92 ? 0.191 -8.232 10.488 1.00 95.81 92 ARG A N 1
ATOM 762 C CA . ARG A 1 92 ? 0.029 -9.079 11.678 1.00 95.81 92 ARG A CA 1
ATOM 763 C C . ARG A 1 92 ? 0.886 -8.594 12.832 1.00 95.81 92 ARG A C 1
ATOM 765 O O . ARG A 1 92 ? 0.386 -8.414 13.939 1.00 95.81 92 ARG A O 1
ATOM 772 N N . TRP A 1 93 ? 2.165 -8.329 12.568 1.00 96.00 93 TRP A N 1
ATOM 773 C CA . TRP A 1 93 ? 3.065 -7.842 13.606 1.00 96.00 93 TRP A CA 1
ATOM 774 C C . TRP A 1 93 ? 2.600 -6.492 14.163 1.00 96.00 93 TRP A C 1
ATOM 776 O O . TRP A 1 93 ? 2.549 -6.326 15.378 1.00 96.00 93 TRP A O 1
ATOM 786 N N . TRP A 1 94 ? 2.204 -5.559 13.297 1.00 96.00 94 TRP A N 1
ATOM 787 C CA . TRP A 1 94 ? 1.692 -4.243 13.676 1.00 96.00 94 TRP A CA 1
ATOM 788 C C . TRP A 1 94 ? 0.425 -4.342 14.533 1.00 96.00 94 TRP A C 1
ATOM 790 O O . TRP A 1 94 ? 0.313 -3.636 15.527 1.00 96.00 94 TRP A O 1
ATOM 800 N N . LEU A 1 95 ? -0.490 -5.261 14.211 1.00 95.50 95 LEU A N 1
ATOM 801 C CA . LEU A 1 95 ? -1.696 -5.495 15.006 1.00 95.50 95 LEU A CA 1
ATOM 802 C C . LEU A 1 95 ? -1.404 -6.164 16.354 1.00 95.50 95 LEU A C 1
ATOM 804 O O . LEU A 1 95 ? -2.113 -5.915 17.323 1.00 95.50 95 LEU A O 1
ATOM 808 N N . ASP A 1 96 ? -0.423 -7.059 16.444 1.00 94.44 96 ASP A N 1
ATOM 809 C CA . ASP A 1 96 ? -0.118 -7.798 17.680 1.00 94.44 96 ASP A CA 1
ATOM 810 C C . ASP A 1 96 ? 0.758 -7.009 18.672 1.00 94.4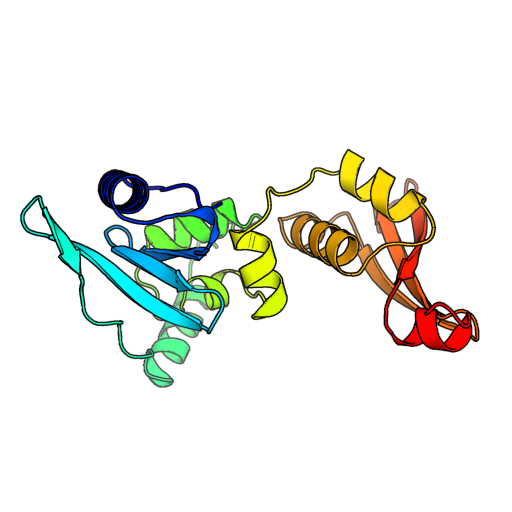4 96 ASP A C 1
ATOM 812 O O . ASP A 1 96 ? 0.899 -7.422 19.825 1.00 94.44 96 ASP A O 1
ATOM 816 N N . HIS A 1 97 ? 1.347 -5.882 18.258 1.00 92.00 97 HIS A N 1
ATOM 817 C CA . HIS A 1 97 ? 2.333 -5.151 19.054 1.00 92.00 97 HIS A CA 1
ATOM 818 C C . HIS A 1 97 ? 1.957 -3.671 19.204 1.00 92.00 97 HIS A C 1
ATOM 820 O O . HIS A 1 97 ? 1.549 -3.046 18.230 1.00 92.00 97 HIS A O 1
ATOM 826 N N . PRO A 1 98 ? 2.155 -3.060 20.389 1.00 87.75 98 PRO A N 1
ATOM 827 C CA . PRO A 1 98 ? 2.004 -1.617 20.543 1.00 87.75 98 PRO A CA 1
ATOM 828 C C . PRO A 1 98 ? 2.899 -0.866 19.552 1.00 87.75 98 PRO A C 1
ATOM 830 O O . PRO A 1 98 ? 4.120 -1.064 19.541 1.00 87.75 98 PRO A O 1
ATOM 833 N N . ASN A 1 99 ? 2.295 -0.008 18.732 1.00 90.19 99 ASN A N 1
ATOM 834 C CA . ASN A 1 99 ? 2.995 0.716 17.684 1.00 90.19 99 ASN A CA 1
ATOM 835 C C . ASN A 1 99 ? 2.498 2.170 17.604 1.00 90.19 99 ASN A C 1
ATOM 837 O O . ASN A 1 99 ? 1.298 2.375 17.437 1.00 90.19 99 ASN A O 1
ATOM 841 N N . PRO A 1 100 ? 3.389 3.173 17.713 1.00 93.81 100 PRO A N 1
ATOM 842 C CA . PRO A 1 100 ? 3.016 4.576 17.533 1.00 93.81 100 PRO A CA 1
ATOM 843 C C . PRO A 1 100 ? 2.847 4.974 16.059 1.00 93.81 100 PRO A C 1
ATOM 845 O O . PRO A 1 100 ? 2.415 6.086 15.771 1.00 93.81 100 PRO A O 1
ATOM 848 N N . LEU A 1 101 ? 3.251 4.113 15.122 1.00 94.31 101 LEU A N 1
ATOM 849 C CA . LEU A 1 101 ? 3.142 4.367 13.691 1.00 94.31 101 LEU A CA 1
ATOM 850 C C . LEU A 1 101 ? 1.730 4.069 13.199 1.00 94.31 101 LEU A C 1
ATOM 852 O O . LEU A 1 101 ? 1.145 3.042 13.555 1.00 94.31 101 LEU A O 1
ATOM 856 N N . THR A 1 102 ? 1.234 4.910 12.294 1.00 93.81 102 THR A N 1
ATOM 857 C CA . THR A 1 102 ? 0.036 4.577 11.516 1.00 93.81 102 THR A CA 1
ATOM 858 C C . THR A 1 102 ? 0.286 3.325 10.672 1.00 93.81 102 THR A C 1
ATOM 860 O O . THR A 1 102 ? 1.434 2.964 10.386 1.00 93.81 102 THR A O 1
ATOM 863 N N . TYR A 1 103 ? -0.783 2.654 10.242 1.00 95.44 103 TYR A N 1
ATOM 864 C CA . TYR A 1 103 ? -0.652 1.460 9.408 1.00 95.44 103 TYR A CA 1
ATOM 865 C C . TYR A 1 103 ? 0.111 1.751 8.103 1.00 95.44 103 TYR A C 1
ATOM 867 O O . TYR A 1 103 ? 1.060 1.042 7.770 1.00 95.44 103 TYR A O 1
ATOM 875 N N . GLN A 1 104 ? -0.201 2.866 7.437 1.00 95.50 104 GLN A N 1
ATOM 876 C CA . GLN A 1 104 ? 0.538 3.348 6.268 1.00 95.50 104 GLN A CA 1
ATOM 877 C C . GLN A 1 104 ? 2.044 3.506 6.540 1.00 95.50 104 GLN A C 1
ATOM 879 O O . GLN A 1 104 ? 2.874 3.029 5.763 1.00 95.50 104 GLN A O 1
ATOM 884 N N . GLN A 1 105 ? 2.412 4.152 7.652 1.00 94.69 105 GLN A N 1
ATOM 885 C CA . GLN A 1 105 ? 3.815 4.346 8.031 1.00 94.69 105 GLN A CA 1
ATOM 886 C C . GLN A 1 105 ? 4.526 3.017 8.293 1.00 94.69 105 GLN A C 1
ATOM 888 O O . GLN A 1 105 ? 5.701 2.878 7.957 1.00 94.69 105 GLN A O 1
ATOM 893 N N . ALA A 1 106 ? 3.828 2.041 8.878 1.00 95.44 106 ALA A N 1
ATOM 894 C CA . ALA A 1 106 ? 4.376 0.714 9.122 1.00 95.44 106 ALA A CA 1
ATOM 895 C C . ALA A 1 106 ? 4.644 -0.058 7.821 1.00 95.44 106 ALA A C 1
ATOM 897 O O . ALA A 1 106 ? 5.655 -0.755 7.737 1.00 95.44 106 ALA A O 1
ATOM 898 N N . LEU A 1 107 ? 3.782 0.097 6.809 1.00 96.31 107 LEU A N 1
ATOM 899 C CA . LEU A 1 107 ? 3.995 -0.462 5.468 1.00 96.31 107 LEU A CA 1
ATOM 900 C C . LEU A 1 107 ? 5.077 0.290 4.675 1.00 96.31 107 LEU A C 1
ATOM 902 O O . LEU A 1 107 ? 5.660 -0.272 3.752 1.00 96.31 107 LEU A O 1
ATOM 906 N N . GLY A 1 108 ? 5.357 1.548 5.028 1.00 95.50 108 GLY A N 1
ATOM 907 C CA . GLY A 1 108 ? 6.339 2.383 4.333 1.00 95.50 108 GLY A CA 1
ATOM 908 C C . GLY A 1 108 ? 5.873 2.851 2.951 1.00 95.50 108 GLY A C 1
ATOM 909 O O . GLY A 1 108 ? 6.705 3.056 2.068 1.00 95.50 108 GLY A O 1
ATOM 910 N N . LEU A 1 109 ? 4.560 3.001 2.756 1.00 97.31 109 LEU A N 1
ATOM 911 C CA . LEU A 1 109 ? 3.959 3.410 1.484 1.00 97.31 109 LEU A CA 1
ATOM 912 C C . LEU A 1 109 ? 3.701 4.923 1.438 1.00 97.31 109 LEU A C 1
ATOM 914 O O . LEU A 1 109 ? 3.294 5.527 2.434 1.00 97.31 109 LEU A O 1
ATOM 918 N N . SER A 1 110 ? 3.901 5.530 0.265 1.00 96.56 110 SER A N 1
ATOM 919 C CA . SER A 1 110 ? 3.412 6.888 -0.014 1.00 96.56 110 SER A CA 1
ATOM 920 C C . SER A 1 110 ? 1.882 6.919 -0.002 1.00 96.56 110 SER A C 1
ATOM 922 O O . SER A 1 110 ? 1.244 5.877 -0.130 1.00 96.56 110 SER A O 1
ATOM 924 N N . ASP A 1 111 ? 1.289 8.105 0.124 1.00 94.19 111 ASP A N 1
ATOM 925 C CA . ASP A 1 111 ? -0.172 8.273 0.158 1.00 94.19 111 ASP A CA 1
ATOM 926 C C . ASP A 1 111 ? -0.854 7.635 -1.059 1.00 94.19 111 ASP A C 1
ATOM 928 O O . ASP A 1 1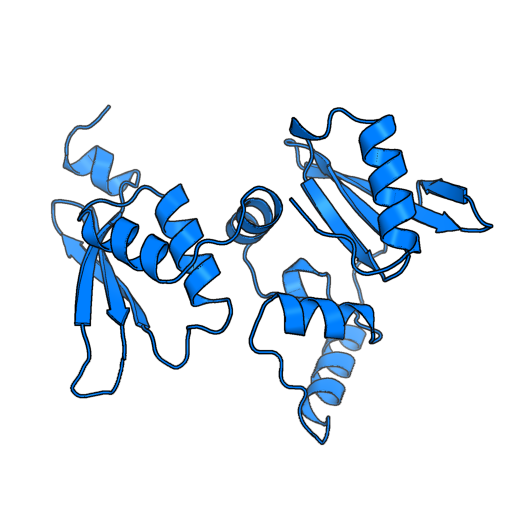11 ? -1.848 6.924 -0.935 1.00 94.19 111 ASP A O 1
ATOM 932 N N . GLU A 1 112 ? -0.276 7.846 -2.237 1.00 94.19 112 GLU A N 1
ATOM 933 C CA . GLU A 1 112 ? -0.766 7.316 -3.506 1.00 94.19 112 GLU A CA 1
ATOM 934 C C . GLU A 1 112 ? -0.686 5.784 -3.565 1.00 94.19 112 GLU A C 1
ATOM 936 O O . GLU A 1 112 ? -1.687 5.125 -3.845 1.00 94.19 112 GLU A O 1
ATOM 941 N N . LEU A 1 113 ? 0.468 5.196 -3.216 1.00 96.94 113 LEU A N 1
ATOM 942 C CA . LEU A 1 113 ? 0.622 3.738 -3.185 1.00 96.94 113 LEU A CA 1
ATOM 943 C C . LEU A 1 113 ? -0.240 3.091 -2.102 1.00 96.94 113 LEU A C 1
ATOM 945 O O . LEU A 1 113 ? -0.738 1.988 -2.302 1.00 96.94 113 LEU A O 1
ATOM 949 N N . TYR A 1 114 ? -0.432 3.759 -0.966 1.00 96.38 114 TYR A N 1
ATOM 950 C CA . TYR A 1 114 ? -1.265 3.256 0.118 1.00 96.38 114 TYR A CA 1
ATOM 951 C C . TYR A 1 114 ? -2.745 3.220 -0.274 1.00 96.38 114 TYR A C 1
ATOM 953 O O . TYR A 1 114 ? -3.396 2.193 -0.093 1.00 96.38 114 TYR A O 1
ATOM 961 N N . ARG A 1 115 ? -3.275 4.285 -0.890 1.00 94.75 115 ARG A N 1
ATOM 962 C CA . ARG A 1 115 ? -4.652 4.274 -1.418 1.00 94.75 115 ARG A CA 1
ATOM 963 C C . ARG A 1 115 ? -4.833 3.227 -2.519 1.00 94.75 115 ARG A C 1
ATOM 965 O O . ARG A 1 115 ? -5.841 2.515 -2.535 1.00 94.75 115 ARG A O 1
ATOM 972 N N . HIS A 1 116 ? -3.837 3.068 -3.392 1.00 95.81 116 HIS A N 1
ATOM 973 C CA . HIS A 1 116 ? -3.837 2.020 -4.417 1.00 95.81 116 HIS A CA 1
ATOM 974 C C . HIS A 1 116 ? -3.860 0.613 -3.794 1.00 95.81 116 HIS A C 1
ATOM 976 O O . HIS A 1 116 ? -4.697 -0.213 -4.151 1.00 95.81 116 HIS A O 1
ATOM 982 N N . PHE A 1 117 ? -3.033 0.379 -2.771 1.00 96.12 117 PHE A N 1
ATOM 983 C CA . PHE A 1 117 ? -2.995 -0.865 -1.993 1.00 96.12 117 PHE A CA 1
ATOM 984 C C . PHE A 1 117 ? -4.338 -1.202 -1.328 1.00 96.12 117 PHE A C 1
ATOM 986 O O . PHE A 1 117 ? -4.759 -2.358 -1.320 1.00 96.12 117 PHE A O 1
ATOM 993 N N . LEU A 1 118 ? -5.045 -0.210 -0.779 1.00 95.12 118 LEU A N 1
ATOM 994 C CA . LEU A 1 118 ? -6.340 -0.443 -0.132 1.00 95.12 118 LEU A CA 1
ATOM 995 C C . LEU A 1 118 ? -7.465 -0.730 -1.136 1.00 95.12 118 LEU A C 1
ATOM 997 O O . LEU A 1 118 ? -8.365 -1.531 -0.850 1.00 95.12 118 LEU A O 1
ATOM 1001 N N . SER A 1 119 ? -7.414 -0.106 -2.312 1.00 93.12 119 SER A N 1
ATOM 1002 C CA . SER A 1 119 ? -8.467 -0.190 -3.329 1.00 93.12 119 SER A CA 1
ATOM 1003 C C . SER A 1 119 ? -8.361 -1.437 -4.209 1.00 93.12 119 SER A C 1
ATOM 1005 O O . SER A 1 119 ? -9.387 -2.051 -4.509 1.00 93.12 119 SER A O 1
ATOM 1007 N N . ARG A 1 120 ? -7.151 -1.885 -4.562 1.00 91.94 120 ARG A N 1
ATOM 1008 C CA . ARG A 1 120 ? -6.942 -2.962 -5.544 1.00 91.94 120 ARG A CA 1
ATOM 1009 C C . ARG A 1 120 ? -6.445 -4.275 -4.930 1.00 91.94 120 ARG A C 1
ATOM 1011 O O . ARG A 1 120 ? -5.883 -4.280 -3.836 1.00 91.94 120 ARG A O 1
ATOM 1018 N N . PRO A 1 121 ? -6.712 -5.428 -5.570 1.00 92.81 121 PRO A N 1
ATOM 1019 C CA . PRO A 1 121 ? -6.068 -6.680 -5.194 1.00 92.81 121 PRO A CA 1
ATOM 1020 C C . PRO A 1 121 ? -4.579 -6.659 -5.568 1.00 92.81 121 PRO A C 1
ATOM 1022 O O . PRO A 1 121 ? -4.201 -6.097 -6.589 1.00 92.81 121 PRO A O 1
ATOM 1025 N N . MET A 1 122 ? -3.750 -7.323 -4.761 1.00 94.75 122 MET A N 1
ATOM 1026 C CA . MET A 1 122 ? -2.339 -7.545 -5.085 1.00 94.75 122 MET A CA 1
ATOM 1027 C C . MET A 1 122 ? -2.206 -8.475 -6.293 1.00 94.75 122 MET A C 1
ATOM 1029 O O . MET A 1 122 ? -2.863 -9.519 -6.338 1.00 94.75 122 MET A O 1
ATOM 1033 N N . ILE A 1 123 ? -1.331 -8.111 -7.229 1.00 97.44 123 ILE A N 1
ATOM 1034 C CA . ILE A 1 123 ? -0.955 -8.954 -8.368 1.00 97.44 123 ILE A CA 1
ATOM 1035 C C . ILE A 1 123 ? 0.105 -9.987 -7.967 1.00 97.44 123 ILE A C 1
ATOM 1037 O O . ILE A 1 123 ? 0.817 -9.811 -6.973 1.00 97.44 123 ILE A O 1
ATOM 1041 N N . ASP A 1 124 ? 0.235 -11.052 -8.754 1.00 97.56 124 ASP A N 1
ATOM 1042 C CA . ASP A 1 124 ? 1.305 -12.037 -8.599 1.00 97.56 124 ASP A CA 1
ATOM 1043 C C . ASP A 1 124 ? 2.500 -11.778 -9.543 1.00 97.56 124 ASP A C 1
ATOM 1045 O O . ASP A 1 124 ? 2.574 -10.771 -10.252 1.00 97.56 124 ASP A O 1
ATOM 1049 N N . GLU A 1 125 ? 3.484 -12.684 -9.516 1.00 97.50 125 GLU A N 1
ATOM 1050 C CA . GLU A 1 125 ? 4.685 -12.588 -10.355 1.00 97.50 125 GLU A CA 1
ATOM 1051 C C . GLU A 1 125 ? 4.373 -12.693 -11.859 1.00 97.50 125 GLU A C 1
ATOM 1053 O O . GLU A 1 125 ? 5.015 -12.018 -12.668 1.00 97.50 125 GLU A O 1
ATOM 1058 N N . GLU A 1 126 ? 3.396 -13.519 -12.247 1.00 97.94 126 GLU A N 1
ATOM 1059 C CA . GLU A 1 126 ? 3.023 -13.717 -13.651 1.00 97.94 126 GLU A CA 1
ATOM 1060 C C . GLU A 1 126 ? 2.338 -12.466 -14.205 1.00 97.94 126 GLU A C 1
ATOM 1062 O O . GLU A 1 126 ? 2.667 -12.008 -15.304 1.00 97.94 126 GLU A O 1
ATOM 1067 N N . ASP A 1 127 ? 1.458 -11.854 -13.415 1.00 98.25 127 ASP A N 1
ATOM 1068 C CA . ASP A 1 127 ? 0.856 -10.567 -13.735 1.00 98.25 127 ASP A CA 1
ATOM 1069 C C . ASP A 1 127 ? 1.902 -9.455 -13.837 1.00 98.25 127 ASP A C 1
ATOM 1071 O O . ASP A 1 127 ? 1.915 -8.724 -14.832 1.00 98.25 127 ASP A O 1
ATOM 1075 N N . ALA A 1 128 ? 2.833 -9.359 -12.881 1.00 98.19 128 ALA A N 1
ATOM 1076 C CA . ALA A 1 128 ? 3.911 -8.372 -12.935 1.00 98.19 128 ALA A CA 1
ATOM 1077 C C . ALA A 1 128 ? 4.775 -8.547 -14.196 1.00 98.19 128 ALA A C 1
ATOM 1079 O O . ALA A 1 128 ? 5.113 -7.571 -14.877 1.00 98.19 128 ALA A O 1
ATOM 1080 N N . TYR A 1 129 ? 5.092 -9.796 -14.556 1.00 98.12 129 TYR A N 1
ATOM 1081 C CA . TYR A 1 129 ? 5.802 -10.125 -15.790 1.00 98.12 129 TYR A CA 1
ATOM 1082 C C . TYR A 1 129 ? 5.006 -9.703 -17.030 1.00 98.12 129 TYR A C 1
ATOM 1084 O O . TYR A 1 129 ? 5.565 -9.082 -17.939 1.00 98.12 129 TYR A O 1
ATOM 1092 N N . ARG A 1 130 ? 3.710 -10.023 -17.082 1.00 98.44 130 ARG A N 1
ATOM 1093 C CA . ARG A 1 130 ? 2.818 -9.703 -18.203 1.00 98.44 130 ARG A CA 1
ATOM 1094 C C . ARG A 1 130 ? 2.698 -8.195 -18.409 1.00 98.44 130 ARG A C 1
ATOM 1096 O O . ARG A 1 130 ? 2.862 -7.737 -19.540 1.00 98.44 130 ARG A O 1
ATOM 1103 N N . LEU A 1 131 ? 2.465 -7.436 -17.338 1.00 98.38 131 LEU A N 1
ATOM 1104 C CA . LEU A 1 131 ? 2.373 -5.976 -17.376 1.00 98.38 131 LEU A CA 1
ATOM 1105 C C . LEU A 1 131 ? 3.683 -5.362 -17.875 1.00 98.38 131 LEU A C 1
ATOM 1107 O O . LEU A 1 131 ? 3.680 -4.635 -18.867 1.00 98.38 131 LEU A O 1
ATOM 1111 N N . ALA A 1 132 ? 4.822 -5.726 -17.280 1.00 98.00 132 ALA A N 1
ATOM 1112 C CA . ALA A 1 132 ? 6.126 -5.200 -17.689 1.00 98.00 132 ALA A CA 1
ATOM 1113 C C . ALA A 1 132 ? 6.538 -5.622 -19.115 1.00 98.00 132 ALA A C 1
ATOM 1115 O O . ALA A 1 132 ? 7.286 -4.905 -19.780 1.00 98.00 132 ALA A O 1
ATOM 1116 N N . SER A 1 133 ? 6.055 -6.767 -19.607 1.00 97.88 133 SER A N 1
ATOM 1117 C CA . SER A 1 133 ? 6.332 -7.255 -20.968 1.00 97.88 133 SER A CA 1
ATOM 1118 C C . SER A 1 133 ? 5.546 -6.519 -22.056 1.00 97.88 133 SER A C 1
ATOM 1120 O O . SER A 1 133 ? 5.884 -6.655 -23.230 1.00 97.88 133 SER A O 1
ATOM 1122 N N . SER A 1 134 ? 4.520 -5.740 -21.695 1.00 96.88 134 SER A N 1
ATOM 1123 C CA . SER A 1 134 ? 3.726 -4.952 -22.651 1.00 96.88 134 SER A CA 1
ATOM 1124 C C . SER A 1 134 ? 4.547 -3.880 -23.381 1.00 96.88 134 SER A C 1
ATOM 1126 O O . SER A 1 134 ? 4.190 -3.474 -24.485 1.00 96.88 134 SER A O 1
ATOM 1128 N N . GLY A 1 135 ? 5.650 -3.424 -22.776 1.00 96.12 135 GLY A N 1
ATOM 1129 C CA . GLY A 1 135 ? 6.507 -2.355 -23.293 1.00 96.12 135 GLY A CA 1
ATOM 1130 C C . GLY A 1 135 ? 5.993 -0.934 -23.026 1.00 96.12 135 GLY A C 1
ATOM 1131 O O . GLY A 1 135 ? 6.786 0.005 -23.110 1.00 96.12 135 GLY A O 1
ATOM 1132 N N . LEU A 1 136 ? 4.724 -0.770 -22.646 1.00 97.88 136 LEU A N 1
ATOM 1133 C CA . LEU A 1 136 ? 4.110 0.497 -22.247 1.00 97.88 136 LEU A CA 1
ATOM 1134 C C . LEU A 1 136 ? 3.117 0.230 -21.113 1.00 97.88 136 LEU A C 1
ATOM 1136 O O . LEU A 1 136 ? 2.099 -0.425 -21.318 1.00 97.88 136 LEU A O 1
ATOM 1140 N N . VAL A 1 137 ? 3.425 0.735 -19.926 1.00 98.50 137 VAL A N 1
ATOM 1141 C CA . VAL A 1 137 ? 2.714 0.434 -18.679 1.00 98.50 137 VAL A CA 1
ATOM 1142 C C . VAL A 1 137 ? 1.992 1.693 -18.212 1.00 98.50 137 VAL A C 1
ATOM 1144 O O . VAL A 1 137 ? 2.592 2.766 -18.196 1.00 98.50 137 VAL A O 1
ATOM 1147 N N . SER A 1 138 ? 0.710 1.586 -17.857 1.00 98.00 138 SER A N 1
ATOM 1148 C CA . SER A 1 138 ? -0.035 2.711 -17.277 1.00 98.00 138 SER A CA 1
ATOM 1149 C C . SER A 1 138 ? 0.482 3.065 -15.880 1.00 98.00 138 SER A C 1
ATOM 1151 O O . SER A 1 138 ? 1.138 2.250 -15.235 1.00 98.00 138 SER A O 1
ATOM 1153 N N . GLU A 1 139 ? 0.188 4.264 -15.377 1.00 97.19 139 GLU A N 1
ATOM 1154 C CA . GLU A 1 139 ? 0.563 4.621 -14.001 1.00 97.19 139 GLU A CA 1
ATOM 1155 C C . GLU A 1 139 ? -0.044 3.662 -12.969 1.00 97.19 139 GLU A C 1
ATOM 1157 O O . GLU A 1 139 ? 0.641 3.252 -12.036 1.00 97.19 139 GLU A O 1
ATOM 1162 N N . ASP A 1 140 ? -1.289 3.229 -13.175 1.00 97.44 140 ASP A N 1
ATOM 1163 C CA . ASP A 1 140 ? -1.951 2.250 -12.310 1.00 97.44 140 ASP A CA 1
ATOM 1164 C C . ASP A 1 140 ? -1.275 0.876 -12.350 1.00 97.44 140 ASP A C 1
ATOM 1166 O O . ASP A 1 140 ? -0.982 0.309 -11.299 1.00 97.44 140 ASP A O 1
ATOM 1170 N N . ASP A 1 141 ? -0.973 0.362 -13.544 1.00 98.31 141 ASP A N 1
ATOM 1171 C CA . ASP A 1 141 ? -0.269 -0.918 -13.686 1.00 98.31 141 ASP A CA 1
ATOM 1172 C C . ASP A 1 141 ? 1.145 -0.836 -13.089 1.00 98.31 141 ASP A C 1
ATOM 1174 O O . ASP A 1 141 ? 1.663 -1.802 -12.527 1.00 98.31 141 ASP A O 1
ATOM 1178 N N . TYR A 1 142 ? 1.792 0.328 -13.188 1.00 98.19 142 TYR A N 1
ATOM 1179 C CA . TYR A 1 142 ? 3.091 0.548 -12.569 1.00 98.19 142 TYR A CA 1
ATOM 1180 C C . TYR A 1 142 ? 2.990 0.545 -11.041 1.00 98.19 142 TYR A C 1
ATOM 1182 O O . TYR A 1 142 ? 3.824 -0.091 -10.394 1.00 98.19 142 TYR A O 1
ATOM 1190 N N . ARG A 1 143 ? 1.952 1.161 -10.457 1.00 98.25 143 ARG A N 1
ATOM 1191 C CA . ARG A 1 143 ? 1.662 1.073 -9.014 1.00 98.25 143 ARG A CA 1
ATOM 1192 C C . ARG A 1 143 ? 1.423 -0.376 -8.583 1.00 98.25 143 ARG A C 1
ATOM 1194 O O . ARG A 1 143 ? 1.965 -0.785 -7.556 1.00 98.25 143 ARG A O 1
ATOM 1201 N N . ASP A 1 144 ? 0.709 -1.174 -9.381 1.00 98.44 144 ASP A N 1
ATOM 1202 C CA . ASP A 1 144 ? 0.518 -2.609 -9.118 1.00 98.44 144 ASP A CA 1
ATOM 1203 C C . ASP A 1 144 ? 1.864 -3.362 -9.083 1.00 98.44 144 ASP A C 1
ATOM 1205 O O . ASP A 1 144 ? 2.148 -4.100 -8.135 1.00 98.44 144 ASP A O 1
ATOM 1209 N N . ILE A 1 145 ? 2.752 -3.109 -10.055 1.00 98.56 145 ILE A N 1
ATOM 1210 C CA . ILE A 1 145 ? 4.114 -3.676 -10.077 1.00 98.56 145 ILE A CA 1
ATOM 1211 C C . ILE A 1 145 ? 4.937 -3.197 -8.870 1.00 98.56 145 ILE A C 1
ATOM 1213 O O . ILE A 1 145 ? 5.681 -3.986 -8.283 1.00 98.56 145 ILE A O 1
ATOM 1217 N N . GLN A 1 146 ? 4.831 -1.923 -8.480 1.00 98.50 146 GLN A N 1
ATOM 1218 C CA . GLN A 1 146 ? 5.539 -1.381 -7.318 1.00 98.50 146 GLN A CA 1
ATOM 1219 C C . GLN A 1 146 ? 5.098 -2.059 -6.022 1.00 98.50 146 GLN A C 1
ATOM 1221 O O . GLN A 1 146 ? 5.954 -2.444 -5.225 1.00 98.50 146 GLN A O 1
ATOM 1226 N N . LEU A 1 147 ? 3.791 -2.232 -5.813 1.00 98.44 147 LEU A N 1
ATOM 1227 C CA . LEU A 1 147 ? 3.269 -2.916 -4.633 1.00 98.44 147 LEU A CA 1
ATOM 1228 C C . LEU A 1 147 ? 3.725 -4.373 -4.596 1.00 98.44 147 LEU A C 1
ATOM 1230 O O . LEU A 1 147 ? 4.269 -4.797 -3.579 1.00 98.44 147 LEU A O 1
ATOM 1234 N N . TRP A 1 148 ? 3.594 -5.111 -5.703 1.00 98.44 148 TRP A N 1
ATOM 1235 C CA . TRP A 1 148 ? 4.113 -6.478 -5.803 1.00 98.44 148 TRP A CA 1
ATOM 1236 C C . TRP A 1 148 ? 5.613 -6.543 -5.487 1.00 98.44 148 TRP A C 1
ATOM 1238 O O . TRP A 1 148 ? 6.054 -7.390 -4.711 1.00 98.44 148 TRP A O 1
ATOM 1248 N N . TYR A 1 149 ? 6.408 -5.617 -6.026 1.00 98.31 149 TYR A N 1
ATOM 1249 C CA . TYR A 1 149 ? 7.845 -5.559 -5.774 1.00 98.31 149 TYR A CA 1
ATOM 1250 C C . TYR A 1 149 ? 8.171 -5.330 -4.289 1.00 98.31 149 TYR A C 1
ATOM 1252 O O . TYR A 1 149 ? 9.047 -6.001 -3.733 1.00 98.31 149 TYR A O 1
ATOM 1260 N N . LEU A 1 150 ? 7.463 -4.398 -3.643 1.00 97.75 150 LEU A N 1
ATOM 1261 C CA . LEU A 1 150 ? 7.638 -4.055 -2.229 1.00 97.75 150 LEU A CA 1
ATOM 1262 C C . LEU A 1 150 ? 7.133 -5.155 -1.281 1.00 97.75 150 LEU A C 1
ATOM 1264 O O . LEU A 1 150 ? 7.670 -5.287 -0.180 1.00 97.75 150 LEU A O 1
ATOM 1268 N N . ASP A 1 151 ? 6.185 -5.985 -1.721 1.00 97.38 151 ASP A N 1
ATOM 1269 C CA . ASP A 1 151 ? 5.620 -7.107 -0.965 1.00 97.38 151 ASP A CA 1
ATOM 1270 C C . ASP A 1 151 ? 6.536 -8.348 -0.962 1.00 97.38 151 ASP A C 1
ATOM 1272 O O . ASP A 1 151 ? 6.199 -9.438 -1.421 1.00 97.38 151 ASP A O 1
ATOM 1276 N N . GLY A 1 152 ? 7.761 -8.179 -0.464 1.00 95.50 152 GLY A N 1
ATOM 1277 C CA . GLY A 1 152 ? 8.711 -9.276 -0.255 1.00 95.50 152 GLY A CA 1
ATOM 1278 C C . GLY A 1 152 ? 9.531 -9.698 -1.477 1.00 95.50 152 GLY A C 1
ATOM 1279 O O . GLY A 1 152 ? 10.391 -10.574 -1.346 1.00 95.50 152 GLY A O 1
ATOM 1280 N N . ASN A 1 153 ? 9.353 -9.051 -2.630 1.00 97.06 153 ASN A N 1
ATOM 1281 C CA . ASN A 1 153 ? 10.043 -9.409 -3.875 1.00 97.06 153 ASN A CA 1
ATOM 1282 C C . ASN A 1 153 ? 11.362 -8.645 -4.114 1.00 97.06 153 ASN A C 1
ATOM 1284 O O . ASN A 1 153 ? 12.115 -8.984 -5.026 1.00 97.06 153 ASN A O 1
ATOM 1288 N N . THR A 1 154 ? 11.713 -7.690 -3.249 1.00 95.19 154 THR A N 1
ATOM 1289 C CA . THR A 1 154 ? 12.899 -6.814 -3.379 1.00 95.19 154 THR A CA 1
ATOM 1290 C C . THR A 1 154 ? 14.266 -7.508 -3.319 1.00 95.19 154 THR A C 1
ATOM 1292 O O . THR A 1 154 ? 15.265 -6.933 -3.742 1.00 95.19 154 THR A O 1
ATOM 1295 N N . ILE A 1 155 ? 14.350 -8.728 -2.776 1.00 92.69 155 ILE A N 1
ATOM 1296 C CA . ILE A 1 155 ? 15.631 -9.441 -2.606 1.00 92.69 155 ILE A CA 1
ATOM 1297 C C . ILE A 1 155 ? 16.080 -10.111 -3.910 1.00 92.69 155 ILE A C 1
ATOM 1299 O O . ILE A 1 155 ? 17.269 -10.118 -4.226 1.00 92.69 155 ILE A O 1
ATOM 1303 N N . SER A 1 156 ? 15.143 -10.719 -4.637 1.00 93.88 156 SER A N 1
ATOM 1304 C CA . SER A 1 156 ? 15.400 -11.504 -5.852 1.00 93.88 156 SER A CA 1
ATOM 1305 C C . SER A 1 156 ? 15.043 -10.761 -7.137 1.00 93.88 156 SER A C 1
ATOM 1307 O O . SER A 1 156 ? 15.298 -11.280 -8.224 1.00 93.88 156 SER A O 1
ATOM 1309 N N . HIS A 1 157 ? 14.482 -9.559 -7.031 1.00 97.94 157 HIS A N 1
ATOM 1310 C CA . HIS A 1 157 ? 14.084 -8.731 -8.161 1.00 97.94 157 HIS A CA 1
ATOM 1311 C C . HIS A 1 157 ? 14.703 -7.342 -8.056 1.00 97.94 157 HIS A C 1
ATOM 1313 O O . HIS A 1 157 ? 15.126 -6.909 -6.987 1.00 97.94 157 HIS A O 1
ATOM 1319 N N . TRP A 1 158 ? 14.742 -6.628 -9.175 1.00 98.12 158 TRP A N 1
ATOM 1320 C CA . TRP A 1 158 ? 15.068 -5.207 -9.191 1.00 98.12 158 TRP A CA 1
ATOM 1321 C C . TRP A 1 158 ? 14.048 -4.463 -10.039 1.00 98.12 158 TRP A C 1
ATOM 1323 O O . TRP A 1 158 ? 13.825 -4.835 -11.189 1.00 98.12 158 TRP A O 1
ATOM 1333 N N . LEU A 1 159 ? 13.464 -3.409 -9.482 1.00 98.44 159 LEU A N 1
ATOM 1334 C CA . LEU A 1 159 ? 12.567 -2.489 -10.169 1.00 98.44 159 LEU A CA 1
ATOM 1335 C C . LEU A 1 159 ? 13.116 -1.074 -10.015 1.00 98.44 159 LEU A C 1
ATOM 1337 O O . LEU A 1 159 ? 13.446 -0.655 -8.903 1.00 98.44 159 LEU A O 1
ATOM 1341 N N . GLY A 1 160 ? 13.196 -0.325 -11.110 1.00 97.00 160 GLY A N 1
ATOM 1342 C CA . GLY A 1 160 ? 13.600 1.069 -11.019 1.00 97.00 160 GLY A CA 1
ATOM 1343 C C . GLY A 1 160 ? 13.669 1.810 -12.349 1.00 97.00 160 GLY A C 1
ATOM 1344 O O . GLY A 1 160 ? 13.513 1.207 -13.419 1.00 97.00 160 GLY A O 1
ATOM 1345 N N . PRO A 1 161 ? 13.920 3.130 -12.280 1.00 96.62 161 PRO A N 1
ATOM 1346 C CA . PRO A 1 161 ? 14.137 3.950 -13.460 1.00 96.62 161 PRO A CA 1
ATOM 1347 C C . PRO A 1 161 ? 15.394 3.475 -14.190 1.00 96.62 161 PRO A C 1
ATOM 1349 O O . PRO A 1 161 ? 16.430 3.198 -13.580 1.00 96.62 161 PRO A O 1
ATOM 1352 N N . PHE A 1 162 ? 15.297 3.372 -15.509 1.00 96.19 162 PHE A N 1
ATOM 1353 C CA . PHE A 1 162 ? 16.393 2.956 -16.377 1.00 96.19 162 PHE A CA 1
ATOM 1354 C C . PHE A 1 162 ? 16.909 4.104 -17.254 1.00 96.19 162 PHE A C 1
ATOM 1356 O O . PHE A 1 162 ? 18.091 4.125 -17.594 1.00 96.19 162 PHE A O 1
ATOM 1363 N N . GLY A 1 163 ? 16.057 5.073 -17.582 1.00 95.94 163 GLY A N 1
ATOM 1364 C CA . GLY A 1 163 ? 16.453 6.284 -18.287 1.00 95.94 163 GLY A CA 1
ATOM 1365 C C . GLY A 1 163 ? 15.259 7.139 -18.683 1.00 95.94 163 GLY A C 1
ATOM 1366 O O . GLY A 1 163 ? 14.119 6.824 -18.361 1.00 95.94 163 GLY A O 1
ATOM 1367 N N . VAL A 1 164 ? 15.545 8.210 -19.406 1.00 96.00 164 VAL A N 1
ATOM 1368 C CA . VAL A 1 164 ? 14.556 9.063 -20.060 1.00 96.00 164 VAL A CA 1
ATOM 1369 C C . VAL A 1 164 ? 15.076 9.370 -21.458 1.00 96.00 164 VAL A C 1
ATOM 1371 O O . VAL A 1 164 ? 16.280 9.585 -21.639 1.00 96.00 164 VAL A O 1
ATOM 1374 N N . ASP A 1 165 ? 14.201 9.336 -22.452 1.00 94.50 165 ASP A N 1
ATOM 1375 C CA . ASP A 1 165 ? 14.520 9.702 -23.830 1.00 94.50 165 ASP A CA 1
ATOM 1376 C C . ASP A 1 165 ? 13.373 10.512 -24.455 1.00 94.50 165 ASP A C 1
ATOM 1378 O O . ASP A 1 165 ? 12.398 10.842 -23.785 1.00 94.50 165 ASP A O 1
ATOM 1382 N N . GLY A 1 166 ?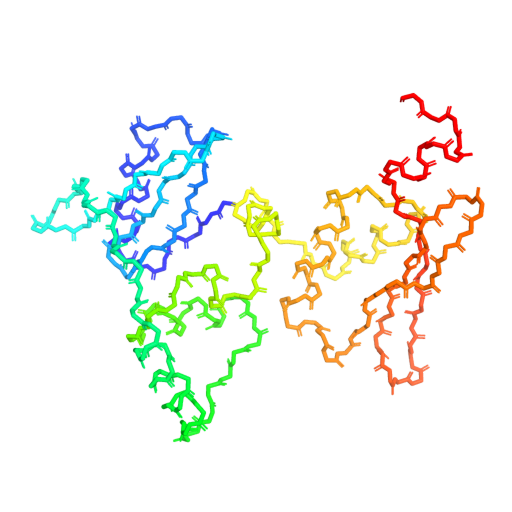 13.488 10.847 -25.745 1.00 93.44 166 GLY A N 1
ATOM 1383 C CA . GLY A 1 166 ? 12.463 11.613 -26.463 1.00 93.44 166 GLY A CA 1
ATOM 1384 C C . GLY A 1 166 ? 11.131 10.881 -26.669 1.00 93.44 166 GLY A C 1
ATOM 1385 O O . GLY A 1 166 ? 10.256 11.436 -27.318 1.00 93.44 166 GLY A O 1
ATOM 1386 N N . THR A 1 167 ? 10.991 9.650 -26.171 1.00 95.00 167 THR A N 1
ATOM 1387 C CA . THR A 1 167 ? 9.730 8.899 -26.146 1.00 95.00 167 THR A CA 1
ATOM 1388 C C . THR A 1 167 ? 9.084 8.968 -24.764 1.00 95.00 167 THR A C 1
ATOM 1390 O O . THR A 1 167 ? 7.871 9.109 -24.680 1.00 95.00 167 THR A O 1
ATOM 1393 N N . GLY A 1 168 ? 9.855 8.875 -23.678 1.00 96.44 168 GLY A N 1
ATOM 1394 C CA . GLY A 1 168 ? 9.304 8.979 -22.326 1.00 96.44 168 GLY A CA 1
ATOM 1395 C C . GLY A 1 168 ? 10.232 8.478 -21.222 1.00 96.44 168 GLY A C 1
ATOM 1396 O O . GLY A 1 168 ? 11.418 8.209 -21.442 1.00 96.44 168 GLY A O 1
ATOM 1397 N N . ASN A 1 169 ? 9.673 8.318 -20.019 1.00 97.62 169 ASN A N 1
ATOM 1398 C CA . ASN A 1 169 ? 10.370 7.703 -18.893 1.00 97.62 169 ASN A CA 1
ATOM 1399 C C . ASN A 1 169 ? 10.448 6.184 -19.084 1.00 97.62 169 ASN A C 1
ATOM 1401 O O . ASN A 1 169 ? 9.434 5.502 -19.234 1.00 97.62 169 ASN A O 1
ATOM 1405 N N . LEU A 1 170 ? 11.667 5.648 -19.076 1.00 97.50 170 LEU A N 1
ATOM 1406 C CA . LEU A 1 170 ? 11.954 4.240 -19.307 1.00 97.50 170 LEU A CA 1
ATOM 1407 C C . LEU A 1 170 ? 12.311 3.558 -17.988 1.00 97.50 170 LEU A C 1
ATOM 1409 O O . LEU A 1 170 ? 13.266 3.939 -17.306 1.00 97.50 170 LEU A O 1
ATOM 1413 N N . TYR A 1 171 ? 11.594 2.489 -17.672 1.00 98.38 171 TYR A N 1
ATOM 1414 C CA . TYR A 1 171 ? 11.789 1.672 -16.482 1.00 98.38 171 TYR A CA 1
ATOM 1415 C C . TYR A 1 171 ? 12.274 0.279 -16.854 1.00 98.38 171 TYR A C 1
ATOM 1417 O O . TYR A 1 171 ? 12.232 -0.157 -18.013 1.00 98.38 171 TYR A O 1
ATOM 1425 N N . ARG A 1 172 ? 12.784 -0.435 -15.852 1.00 98.06 172 ARG A N 1
ATOM 1426 C CA . ARG A 1 172 ? 13.180 -1.827 -16.011 1.00 98.06 172 ARG A CA 1
ATOM 1427 C C . ARG A 1 172 ? 12.800 -2.646 -14.783 1.00 98.06 172 ARG A C 1
ATOM 1429 O O . ARG A 1 172 ? 13.022 -2.223 -13.652 1.00 98.06 172 ARG A O 1
ATOM 1436 N N . LEU A 1 173 ? 12.288 -3.843 -15.049 1.00 98.56 173 LEU A N 1
ATOM 1437 C CA . LEU A 1 173 ? 12.051 -4.896 -14.069 1.00 98.56 173 LEU A CA 1
ATOM 1438 C C . LEU A 1 173 ? 12.980 -6.073 -14.382 1.00 98.56 173 LEU A C 1
ATOM 1440 O O . LEU A 1 173 ? 13.022 -6.551 -15.516 1.00 98.56 173 LEU A O 1
ATOM 1444 N N . ILE A 1 174 ? 13.760 -6.519 -13.401 1.00 98.19 174 ILE A N 1
ATOM 1445 C CA . ILE A 1 174 ? 14.674 -7.655 -13.529 1.00 98.19 174 ILE A CA 1
ATOM 1446 C C . ILE A 1 174 ? 14.231 -8.764 -12.582 1.00 98.19 174 ILE A C 1
ATOM 1448 O O . ILE A 1 174 ? 14.231 -8.575 -11.368 1.00 98.19 174 ILE A O 1
ATOM 1452 N N . PHE A 1 175 ? 13.936 -9.932 -13.144 1.00 97.88 175 PHE A N 1
ATOM 1453 C CA . PHE A 1 175 ? 13.682 -11.166 -12.403 1.00 97.88 175 PHE A CA 1
ATOM 1454 C C . PHE A 1 175 ? 14.973 -11.913 -12.130 1.00 97.88 175 PHE A C 1
ATOM 1456 O O . PHE A 1 175 ? 15.884 -11.875 -12.957 1.00 97.88 175 PHE A O 1
ATOM 1463 N N . SER A 1 176 ? 15.038 -12.621 -10.998 1.00 95.62 176 SER A N 1
ATOM 1464 C CA . SER A 1 176 ? 16.235 -13.362 -10.568 1.00 95.62 176 SER A CA 1
ATOM 1465 C C . SER A 1 176 ? 17.499 -12.483 -10.557 1.00 95.62 176 SER A C 1
ATOM 1467 O O . SER A 1 176 ? 18.575 -12.892 -11.009 1.00 95.62 176 SER A O 1
ATOM 1469 N N . TYR A 1 177 ? 17.356 -11.244 -10.082 1.00 95.00 177 TYR A N 1
ATOM 1470 C CA . TYR A 1 177 ? 18.413 -10.243 -10.016 1.00 95.00 177 TYR A CA 1
ATOM 1471 C C . TYR A 1 177 ? 19.630 -10.756 -9.230 1.00 95.00 177 TYR A C 1
ATOM 1473 O O . TYR A 1 177 ? 19.503 -11.459 -8.231 1.00 95.00 177 TYR A O 1
ATOM 1481 N N . GLY A 1 178 ? 20.833 -10.428 -9.710 1.00 93.31 178 GLY A N 1
ATOM 1482 C CA . GLY A 1 178 ? 22.087 -10.905 -9.117 1.00 93.31 178 GLY A CA 1
ATOM 1483 C C . GLY A 1 178 ? 22.433 -12.367 -9.427 1.00 93.31 178 GLY A C 1
ATOM 1484 O O . GLY A 1 178 ? 23.416 -12.877 -8.893 1.00 93.31 178 GLY A O 1
ATOM 1485 N N . THR A 1 179 ? 21.675 -13.042 -10.299 1.00 95.81 179 THR A N 1
ATOM 1486 C CA . THR A 1 179 ? 21.940 -14.430 -10.711 1.00 95.81 179 THR A CA 1
ATOM 1487 C C . THR A 1 179 ? 22.193 -14.550 -12.223 1.00 95.81 179 THR A C 1
ATOM 1489 O O . THR A 1 179 ? 21.765 -13.685 -12.989 1.00 95.81 179 THR A O 1
ATOM 1492 N N . PRO A 1 180 ? 22.827 -15.641 -12.702 1.00 95.81 180 PRO A N 1
ATOM 1493 C CA . PRO A 1 180 ? 22.974 -15.906 -14.139 1.00 95.81 180 PRO A CA 1
ATOM 1494 C C . PRO A 1 180 ? 21.648 -16.108 -14.888 1.00 95.81 180 PRO A C 1
ATOM 1496 O O . PRO A 1 180 ? 21.620 -16.013 -16.110 1.00 95.81 180 PRO A O 1
ATOM 1499 N N . ALA A 1 181 ? 20.558 -16.396 -14.171 1.00 94.75 181 ALA A N 1
ATOM 1500 C CA . ALA A 1 181 ? 19.226 -16.572 -14.743 1.00 94.75 181 ALA A CA 1
ATOM 1501 C C . ALA A 1 181 ? 18.462 -15.245 -14.900 1.00 94.75 181 ALA A C 1
ATOM 1503 O O . ALA A 1 181 ? 17.278 -15.272 -15.232 1.00 94.75 181 ALA A O 1
ATOM 1504 N N . ALA A 1 182 ? 19.111 -14.101 -14.646 1.00 96.81 182 ALA A N 1
ATOM 1505 C CA . ALA A 1 182 ? 18.456 -12.804 -14.642 1.00 96.81 182 ALA A CA 1
ATOM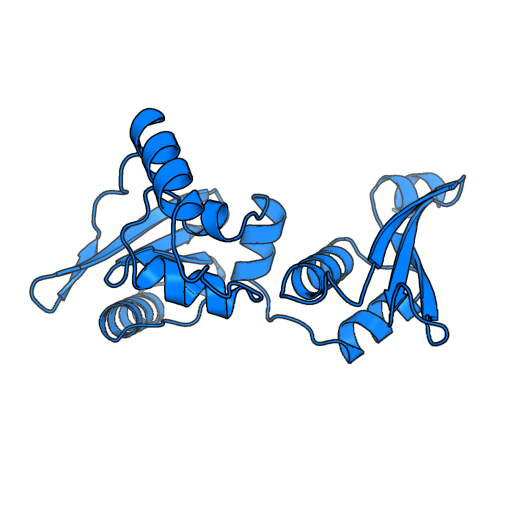 1506 C C . ALA A 1 182 ? 17.782 -12.478 -15.983 1.00 96.81 182 ALA A C 1
ATOM 1508 O O . ALA A 1 182 ? 18.391 -12.585 -17.051 1.00 96.81 182 ALA A O 1
ATOM 1509 N N . ARG A 1 183 ? 16.526 -12.029 -15.921 1.00 96.50 183 ARG A N 1
ATOM 1510 C CA . ARG A 1 183 ? 15.732 -11.628 -17.094 1.00 96.50 183 ARG A CA 1
ATOM 1511 C C . ARG A 1 183 ? 15.259 -10.200 -16.920 1.00 96.50 183 ARG A C 1
ATOM 1513 O O . ARG A 1 183 ? 14.569 -9.905 -15.953 1.00 96.50 183 ARG A O 1
ATOM 1520 N N . ALA A 1 184 ? 15.641 -9.326 -17.846 1.00 96.94 184 ALA A N 1
ATOM 1521 C CA . ALA A 1 184 ? 15.297 -7.912 -17.802 1.00 96.94 184 ALA A CA 1
ATOM 1522 C C . ALA A 1 184 ? 14.181 -7.588 -18.799 1.00 96.94 184 ALA A C 1
ATOM 1524 O O . ALA A 1 184 ? 14.340 -7.813 -19.998 1.00 96.94 184 ALA A O 1
ATOM 1525 N N . LEU A 1 185 ? 13.104 -6.995 -18.300 1.00 98.12 185 LEU A N 1
ATOM 1526 C CA . LEU A 1 185 ? 12.043 -6.376 -19.083 1.00 98.12 185 LEU A CA 1
ATOM 1527 C C . LEU A 1 185 ? 12.205 -4.860 -19.027 1.00 98.12 185 LEU A C 1
ATOM 1529 O O . LEU A 1 185 ? 12.557 -4.310 -17.983 1.00 98.12 185 LEU A O 1
ATOM 1533 N N . LYS A 1 186 ? 11.966 -4.184 -20.149 1.00 97.75 186 LYS A N 1
ATOM 1534 C CA . LYS A 1 186 ? 11.955 -2.721 -20.233 1.00 97.75 186 LYS A CA 1
ATOM 1535 C C . LYS A 1 186 ? 10.576 -2.273 -20.677 1.00 97.75 186 LYS A C 1
ATOM 1537 O O . LYS A 1 186 ? 10.019 -2.883 -21.586 1.00 97.75 186 LYS A O 1
ATOM 1542 N N . PHE A 1 187 ? 10.095 -1.191 -20.092 1.00 98.50 187 PHE A N 1
ATOM 1543 C CA . PHE A 1 187 ? 8.825 -0.593 -20.466 1.00 98.50 187 PHE A CA 1
ATOM 1544 C C . PHE A 1 187 ? 8.872 0.917 -20.270 1.00 98.50 187 PHE A C 1
ATOM 1546 O O . PHE A 1 187 ? 9.570 1.412 -19.381 1.00 98.50 187 PHE A O 1
ATOM 1553 N N . TYR A 1 188 ? 8.139 1.636 -21.110 1.00 98.44 188 TYR A N 1
ATOM 1554 C CA . TYR A 1 188 ? 7.848 3.044 -20.883 1.00 98.44 188 TYR A CA 1
ATOM 1555 C C . TYR A 1 188 ? 6.700 3.182 -19.887 1.00 98.44 188 TYR A C 1
ATOM 1557 O O . TYR A 1 188 ? 5.791 2.349 -19.871 1.00 98.44 188 TYR A O 1
ATOM 1565 N N . LEU A 1 189 ? 6.743 4.230 -19.072 1.00 98.00 189 LEU A N 1
ATOM 1566 C CA . LEU A 1 189 ? 5.604 4.643 -18.263 1.00 98.00 189 LEU A CA 1
ATOM 1567 C C . LEU A 1 189 ? 4.713 5.562 -19.104 1.00 98.00 189 LEU A C 1
ATOM 1569 O O . LEU A 1 189 ? 5.204 6.521 -19.691 1.00 98.00 189 LEU A O 1
ATOM 1573 N N . LEU A 1 190 ? 3.419 5.263 -19.179 1.00 97.75 190 LEU A N 1
ATOM 1574 C CA . LEU A 1 190 ? 2.415 6.110 -19.822 1.00 97.75 190 LEU A CA 1
ATOM 1575 C C . LEU A 1 190 ? 1.988 7.227 -18.856 1.00 97.75 190 LEU A C 1
ATOM 1577 O O . LEU A 1 190 ? 0.856 7.248 -18.373 1.00 97.75 190 LEU A O 1
ATOM 1581 N N . ASP A 1 191 ? 2.927 8.119 -18.562 1.00 95.81 191 ASP A N 1
ATOM 1582 C CA . ASP A 1 191 ? 2.737 9.325 -17.757 1.00 95.81 191 ASP A CA 1
ATOM 1583 C C . ASP A 1 191 ? 2.523 10.565 -18.646 1.00 95.81 191 ASP A C 1
ATOM 1585 O O . ASP A 1 191 ? 2.552 10.485 -19.880 1.00 95.81 191 ASP A O 1
ATOM 1589 N N . ASP A 1 192 ? 2.313 11.725 -18.022 1.00 95.69 192 ASP A N 1
ATOM 1590 C CA . ASP A 1 192 ? 2.142 13.003 -18.725 1.00 95.69 192 ASP A CA 1
ATOM 1591 C C . ASP A 1 192 ? 3.309 13.302 -19.673 1.00 95.69 192 ASP A C 1
ATOM 1593 O O . ASP A 1 192 ? 3.102 13.753 -20.798 1.00 95.69 192 ASP A O 1
ATOM 1597 N N . TYR A 1 193 ? 4.540 12.966 -19.274 1.00 95.12 193 TYR A N 1
ATOM 1598 C CA . TYR A 1 193 ? 5.713 13.181 -20.115 1.00 95.12 193 TYR A CA 1
ATOM 1599 C C . TYR A 1 193 ? 5.669 12.322 -21.386 1.00 95.12 193 TYR A C 1
ATOM 1601 O O . TYR A 1 193 ? 5.921 12.828 -22.481 1.00 95.12 193 TYR A O 1
ATOM 1609 N N . TYR A 1 194 ? 5.306 11.042 -21.277 1.00 97.12 194 TYR A N 1
ATOM 1610 C CA . TYR A 1 194 ? 5.103 10.183 -22.442 1.00 97.12 194 TYR A CA 1
ATOM 1611 C C . TYR A 1 194 ? 3.991 10.722 -23.348 1.00 97.12 194 TYR A C 1
ATOM 1613 O O . TYR A 1 194 ? 4.147 10.743 -24.572 1.00 97.12 194 TYR A O 1
ATOM 1621 N N . ARG A 1 195 ? 2.868 11.172 -22.776 1.00 96.62 195 ARG A N 1
ATOM 1622 C CA . ARG A 1 195 ? 1.747 11.733 -23.550 1.00 96.62 195 ARG A CA 1
ATOM 1623 C C . ARG A 1 195 ? 2.160 12.979 -24.320 1.00 96.62 195 ARG A C 1
ATOM 1625 O O . ARG A 1 195 ? 1.911 13.051 -25.525 1.00 96.62 195 ARG A O 1
ATOM 1632 N N . ASP A 1 196 ? 2.869 13.886 -23.658 1.00 95.38 196 ASP A N 1
ATOM 1633 C CA . ASP A 1 196 ? 3.382 15.120 -24.247 1.00 95.38 196 ASP A CA 1
ATOM 1634 C C . ASP A 1 196 ? 4.354 14.839 -25.398 1.00 95.38 196 ASP A C 1
ATOM 1636 O O . ASP A 1 196 ? 4.216 15.407 -26.486 1.00 95.38 196 ASP A O 1
ATOM 1640 N N . MET A 1 197 ? 5.321 13.938 -25.186 1.00 95.50 197 MET A N 1
ATOM 1641 C CA . MET A 1 197 ? 6.335 13.605 -26.194 1.00 95.50 197 MET A CA 1
ATOM 1642 C C . MET A 1 197 ? 5.755 12.883 -27.413 1.00 95.50 197 MET A C 1
ATOM 1644 O O . MET A 1 197 ? 6.269 13.043 -28.519 1.00 95.50 197 MET A O 1
ATOM 1648 N N . ASN A 1 198 ? 4.678 12.115 -27.234 1.00 95.88 198 ASN A N 1
ATOM 1649 C CA . ASN A 1 198 ? 4.057 11.336 -28.308 1.00 95.88 198 ASN A CA 1
ATOM 1650 C C . ASN A 1 198 ? 2.769 11.967 -28.860 1.00 95.88 198 ASN A C 1
ATOM 1652 O O . ASN A 1 198 ? 2.095 11.347 -29.684 1.00 95.88 198 ASN A O 1
ATOM 1656 N N . HIS A 1 199 ? 2.435 13.193 -28.443 1.00 93.56 199 HIS A N 1
ATOM 1657 C CA . HIS A 1 199 ? 1.245 13.931 -28.879 1.00 93.56 199 HIS A CA 1
ATOM 1658 C C . HIS A 1 199 ? -0.068 13.145 -28.692 1.00 93.56 199 HIS A C 1
ATOM 1660 O O . HIS A 1 199 ? -0.947 13.161 -29.559 1.00 93.56 199 HIS A O 1
ATOM 1666 N N . ILE A 1 200 ? -0.185 12.443 -27.562 1.00 90.31 200 ILE A N 1
ATOM 1667 C CA . ILE A 1 200 ? -1.381 11.688 -27.173 1.00 90.31 200 ILE A CA 1
ATOM 1668 C C . ILE A 1 200 ? -2.258 12.607 -26.319 1.00 90.31 200 ILE A C 1
ATOM 1670 O O . ILE A 1 200 ? -1.817 13.065 -25.269 1.00 90.31 200 ILE A O 1
ATOM 1674 N N . LEU A 1 201 ? -3.476 12.875 -26.800 1.00 74.75 201 LEU A N 1
ATOM 1675 C CA . LEU A 1 201 ? -4.498 13.668 -26.105 1.00 74.75 201 LEU A CA 1
ATOM 1676 C C . LEU A 1 201 ? -5.132 12.908 -24.935 1.00 74.75 201 LEU A C 1
ATOM 1678 O O . LEU A 1 201 ? -5.283 11.668 -25.050 1.00 74.75 201 LEU A O 1
#

Secondary structure (DSSP, 8-state):
-----SHHHHHHHHHHHHHS-GGG-EEEEEETTEEEEE-TT--EEEEEEETTEEEEEPPPPPPPHHHHHHHHHHHHH-SSPP---SHHHHHHHHHHS--SS-HHHHHT--HHHHHHHHHSPPP-HHHHHHHHHTSEEEHHHHHHHHHHIIIIITTT-EEEEEEE-SS-EEEEEEETTTSTT-EEEEEEEESHHHHHHTT--

Sequence (201 aa):
MYKPHTIEQYKIQRFLDDTFAMEHFLVSPLSRTSLLLEDETGEQLAFGFLDDEVREIPLPPPAAPEEIKDFIRRFRSLNPKPRLRTFEDITRWWLDHPNPLTYQQALGLSDELYRHFLSRPMIDEEDAYRLASSGLVSEDDYRDIQLWYLDGNTISHWLGPFGVDGTGNLYRLIFSYGTPAARALKFYLLDDYYRDMNHIL

pLDDT: mean 95.37, std 3.44, range [67.5, 98.56]